Protein AF-A0A8S1EXD3-F1 (afdb_monomer)

Sequence (273 aa):
MGVVQHILTADAVFAAISGLALYLAPNFFADSLFQRQSDGVHWHLLRCVGGQIFASSLVSYSFRRSSPVAQSVCHFIRIIPSVLLLVLIYQCQSMTPDLIPIVVQRSLKSLMFATIIVHIGLLSASGFPTGARLNTENRFGNFLYQIDALASICIGAAWLTFPKWLLHRQVLVDLDESHEMLGRVMGANFIASYIVSTHALYWDSQDDRYIAVDGRVLCCLAILGAQLWSQTYEHWSGNHWIGISLFSTWTIISLIYRFYLTVTRGTPKSKRN

Solvent-accessible surface area (backbone atoms only — not comparable to full-atom values): 13655 Å² total; per-residue (Å²): 120,66,68,65,28,52,51,36,43,52,50,16,52,54,35,31,54,52,9,48,45,28,44,76,44,21,58,65,53,40,44,70,49,31,75,49,86,65,50,62,64,52,29,30,41,33,15,32,39,9,20,44,39,27,21,50,14,54,34,29,44,64,30,41,79,50,55,67,47,59,35,39,45,51,32,45,52,47,36,49,26,30,55,49,49,45,53,51,52,52,48,37,52,72,78,41,56,74,48,40,50,69,69,57,53,51,52,51,46,53,51,31,50,52,49,35,53,54,34,51,50,52,38,58,76,63,66,66,44,70,53,94,51,76,62,74,88,49,60,68,62,48,50,52,28,48,53,50,21,51,52,26,37,53,53,8,48,46,23,49,74,39,29,62,67,71,45,52,72,20,44,68,60,89,85,52,70,68,53,35,51,44,31,24,53,38,8,33,48,29,40,22,54,18,53,50,36,60,44,45,42,30,50,88,51,63,69,63,43,49,42,51,44,53,26,49,35,46,24,29,49,35,33,38,51,27,50,61,55,39,70,79,40,92,42,53,37,85,54,37,55,59,60,45,50,53,37,48,50,53,30,50,52,37,49,53,49,52,48,52,52,58,60,62,69,71,57,75,82,71,82,81,126

Structure (mmCIF, N/CA/C/O backbone):
data_AF-A0A8S1EXD3-F1
#
_entry.id   AF-A0A8S1EXD3-F1
#
loop_
_atom_site.group_PDB
_atom_site.id
_atom_site.type_symbol
_atom_site.label_atom_id
_atom_site.label_alt_id
_atom_site.label_comp_id
_atom_site.label_asym_id
_atom_site.label_entity_id
_atom_site.label_seq_id
_atom_site.pdbx_PDB_ins_code
_atom_site.Cartn_x
_atom_site.Cartn_y
_atom_site.Cartn_z
_atom_site.occupancy
_atom_site.B_iso_or_equiv
_atom_site.auth_seq_id
_atom_site.auth_comp_id
_atom_site.auth_asym_id
_atom_site.auth_atom_id
_atom_site.pdbx_PDB_model_num
ATOM 1 N N . MET A 1 1 ? -24.453 12.433 8.283 1.00 55.31 1 MET A N 1
ATOM 2 C CA . MET A 1 1 ? -23.856 11.074 8.240 1.00 55.31 1 MET A CA 1
ATOM 3 C C . MET A 1 1 ? -23.804 10.460 6.836 1.00 55.31 1 MET A C 1
ATOM 5 O O . MET A 1 1 ? -22.818 9.798 6.554 1.00 55.31 1 MET A O 1
ATOM 9 N N . GLY A 1 2 ? -24.771 10.694 5.932 1.00 80.38 2 GLY A N 1
ATOM 10 C CA . GLY A 1 2 ? -24.785 10.037 4.608 1.00 80.38 2 GLY A CA 1
ATOM 11 C C . GLY A 1 2 ? -23.616 10.374 3.664 1.00 80.38 2 GLY A C 1
ATOM 12 O O . GLY A 1 2 ? -23.035 9.470 3.076 1.00 80.38 2 GLY A O 1
ATOM 13 N N . VAL A 1 3 ? -23.225 11.648 3.534 1.00 87.50 3 VAL A N 1
ATOM 14 C CA . VAL A 1 3 ? -22.238 12.079 2.514 1.00 87.50 3 VAL A CA 1
ATOM 15 C C . VAL A 1 3 ? -20.855 11.447 2.714 1.00 87.50 3 VAL A C 1
ATOM 17 O O . VAL A 1 3 ? -20.305 10.886 1.771 1.00 87.50 3 VAL A O 1
ATOM 20 N N . VAL A 1 4 ? -20.321 11.466 3.942 1.00 88.88 4 VAL A N 1
ATOM 21 C CA . VAL A 1 4 ? -19.020 10.845 4.270 1.00 88.88 4 VAL A CA 1
ATOM 22 C C . VAL A 1 4 ? -19.042 9.352 3.943 1.00 88.88 4 VAL A C 1
ATOM 24 O O . VAL A 1 4 ? -18.134 8.848 3.289 1.00 88.88 4 VAL A O 1
ATOM 27 N N . GLN A 1 5 ? -20.113 8.655 4.329 1.00 91.50 5 GLN A N 1
ATOM 28 C CA . GLN A 1 5 ? -20.277 7.234 4.044 1.00 91.50 5 GLN A CA 1
ATOM 29 C C . GLN A 1 5 ? -20.305 6.954 2.534 1.00 91.50 5 GLN A C 1
ATOM 31 O O . GLN A 1 5 ? -19.674 5.998 2.085 1.00 91.50 5 GLN A O 1
ATOM 36 N N . HIS A 1 6 ? -21.021 7.760 1.745 1.00 93.56 6 HIS A N 1
ATOM 37 C CA . HIS A 1 6 ? -21.068 7.598 0.290 1.00 93.56 6 HIS A CA 1
ATOM 38 C C . HIS A 1 6 ? -19.700 7.828 -0.353 1.00 93.56 6 HIS A C 1
ATOM 40 O O . HIS A 1 6 ? -19.292 7.020 -1.185 1.00 93.56 6 HIS A O 1
ATOM 46 N N . ILE A 1 7 ? -18.963 8.857 0.074 1.00 94.69 7 ILE A N 1
ATOM 47 C CA . ILE A 1 7 ? -17.619 9.132 -0.449 1.00 94.69 7 ILE A CA 1
ATOM 48 C C . ILE A 1 7 ? -16.651 8.007 -0.075 1.00 94.69 7 ILE A C 1
ATOM 50 O O . ILE A 1 7 ? -15.967 7.491 -0.951 1.00 94.69 7 ILE A O 1
ATOM 54 N N . LEU A 1 8 ? -16.644 7.557 1.185 1.00 94.62 8 LEU A N 1
ATOM 55 C CA . LEU A 1 8 ? -15.827 6.416 1.616 1.00 94.62 8 LEU A CA 1
ATOM 56 C C . LEU A 1 8 ? -16.191 5.126 0.871 1.00 94.62 8 LEU A C 1
ATOM 58 O O . LEU A 1 8 ? -15.319 4.312 0.590 1.00 94.62 8 LEU A O 1
ATOM 62 N N . THR A 1 9 ? -17.468 4.937 0.526 1.00 96.56 9 THR A N 1
ATOM 63 C CA . THR A 1 9 ? -17.905 3.794 -0.288 1.00 96.56 9 THR A CA 1
ATOM 64 C C . THR A 1 9 ? -17.349 3.886 -1.705 1.00 96.56 9 THR A C 1
ATOM 66 O O . THR A 1 9 ? -16.804 2.905 -2.202 1.00 96.56 9 THR A O 1
ATOM 69 N N . ALA A 1 10 ? -17.474 5.047 -2.349 1.00 96.75 10 ALA A N 1
ATOM 70 C CA . ALA A 1 10 ? -16.978 5.262 -3.704 1.00 96.75 10 ALA A CA 1
ATOM 71 C C . ALA A 1 10 ? -15.449 5.124 -3.777 1.00 96.75 10 ALA A C 1
ATOM 73 O O . ALA A 1 10 ? -14.952 4.416 -4.651 1.00 96.75 10 ALA A O 1
ATOM 74 N N . ASP A 1 11 ? -14.720 5.719 -2.826 1.00 96.69 11 ASP A N 1
ATOM 75 C CA . ASP A 1 11 ? -13.267 5.556 -2.692 1.00 96.69 11 ASP A CA 1
ATOM 76 C C . ASP A 1 11 ? -12.885 4.084 -2.510 1.00 96.69 11 ASP A C 1
ATOM 78 O O . ASP A 1 11 ? -12.029 3.574 -3.229 1.00 96.69 11 ASP A O 1
ATOM 82 N N . ALA A 1 12 ? -13.553 3.371 -1.599 1.00 97.44 12 ALA A N 1
ATOM 83 C CA . ALA A 1 12 ? -13.270 1.962 -1.369 1.00 97.44 12 ALA A CA 1
ATOM 84 C C . ALA A 1 12 ? -13.514 1.113 -2.624 1.00 97.44 12 ALA A C 1
ATOM 86 O O . ALA A 1 12 ? -12.697 0.257 -2.943 1.00 97.44 12 ALA A O 1
ATOM 87 N N . VAL A 1 13 ? -14.591 1.359 -3.375 1.00 98.12 13 VAL A N 1
ATOM 88 C CA . VAL A 1 13 ? -14.855 0.644 -4.636 1.00 98.12 13 VAL A CA 1
ATOM 89 C C . VAL A 1 13 ? -13.786 0.961 -5.682 1.00 98.12 13 VAL A C 1
ATOM 91 O O . VAL A 1 13 ? -13.239 0.043 -6.291 1.00 98.12 13 VAL A O 1
ATOM 94 N N . PHE A 1 14 ? -13.442 2.238 -5.864 1.00 97.94 14 PHE A N 1
ATOM 95 C CA . PHE A 1 14 ? -12.399 2.657 -6.802 1.00 97.94 14 PHE A CA 1
ATOM 96 C C . PHE A 1 14 ? -11.039 2.032 -6.462 1.00 97.94 14 PHE A C 1
ATOM 98 O O . PHE A 1 14 ? -10.368 1.475 -7.335 1.00 97.94 14 PHE A O 1
ATOM 105 N N . ALA A 1 15 ? -10.653 2.065 -5.187 1.00 98.0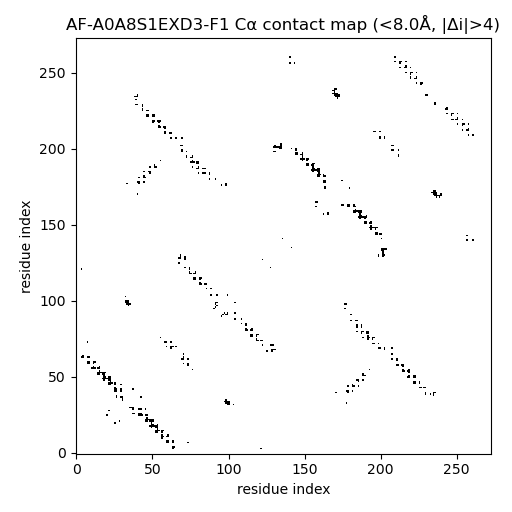6 15 ALA A N 1
ATOM 106 C CA . ALA A 1 15 ? -9.419 1.463 -4.704 1.00 98.06 15 ALA A CA 1
ATOM 107 C C . ALA A 1 15 ? -9.443 -0.066 -4.819 1.00 98.06 15 ALA A C 1
ATOM 109 O O . ALA A 1 15 ? -8.437 -0.649 -5.208 1.00 98.06 15 ALA A O 1
ATOM 110 N N . ALA A 1 16 ? -10.573 -0.722 -4.546 1.00 98.50 16 ALA A N 1
ATOM 111 C CA . ALA A 1 16 ? -10.701 -2.169 -4.698 1.00 98.50 16 ALA A CA 1
ATOM 112 C C . ALA A 1 16 ? -10.477 -2.599 -6.152 1.00 98.50 16 ALA A C 1
ATOM 114 O O . ALA A 1 16 ? -9.679 -3.498 -6.411 1.00 98.50 16 ALA A O 1
ATOM 115 N N . ILE A 1 17 ? -11.134 -1.920 -7.099 1.00 98.56 17 ILE A N 1
ATOM 116 C CA . ILE A 1 17 ? -10.982 -2.184 -8.536 1.00 98.56 17 ILE A CA 1
ATOM 117 C C . ILE A 1 17 ? -9.536 -1.934 -8.967 1.00 98.56 17 ILE A C 1
ATOM 119 O O . ILE A 1 17 ? -8.932 -2.794 -9.603 1.00 98.56 17 ILE A O 1
ATOM 123 N N . SER A 1 18 ? -8.959 -0.796 -8.576 1.00 97.94 18 SER A N 1
ATOM 124 C CA . SER A 1 18 ? -7.578 -0.442 -8.923 1.00 97.94 18 SER A CA 1
ATOM 125 C C . SER A 1 18 ? -6.572 -1.443 -8.346 1.00 97.94 18 SER A C 1
ATOM 127 O O . SER A 1 18 ? -5.684 -1.911 -9.052 1.00 97.94 18 SER A O 1
ATOM 129 N N . GLY A 1 19 ? -6.734 -1.823 -7.076 1.00 98.44 19 GLY A N 1
ATOM 130 C CA . GLY A 1 19 ? -5.877 -2.794 -6.399 1.00 98.44 19 GLY A CA 1
ATOM 131 C C . GLY A 1 19 ? -5.942 -4.178 -7.042 1.00 98.44 19 GLY A C 1
ATOM 132 O O . GLY A 1 19 ? -4.901 -4.774 -7.310 1.00 98.44 19 GLY A O 1
ATOM 133 N N . LEU A 1 20 ? -7.146 -4.662 -7.368 1.00 98.56 20 LEU A N 1
ATOM 134 C CA . LEU A 1 20 ? -7.324 -5.924 -8.093 1.00 98.56 20 LEU A CA 1
ATOM 135 C C . LEU A 1 20 ? -6.732 -5.869 -9.500 1.00 98.56 20 LEU A C 1
ATOM 137 O O . LEU A 1 20 ? -6.112 -6.839 -9.924 1.00 98.56 20 LEU A O 1
ATOM 141 N N . ALA A 1 21 ? -6.881 -4.753 -10.212 1.00 98.31 21 ALA A N 1
ATOM 142 C CA . ALA A 1 21 ? -6.327 -4.596 -11.551 1.00 98.31 21 ALA A CA 1
ATOM 143 C C . ALA A 1 21 ? -4.788 -4.671 -11.532 1.00 98.31 21 ALA A C 1
ATOM 145 O O . ALA A 1 21 ? -4.206 -5.433 -12.304 1.00 98.31 21 ALA A O 1
ATOM 146 N N . LEU A 1 22 ? -4.139 -3.977 -10.589 1.00 98.31 22 LEU A N 1
ATOM 147 C CA . LEU A 1 22 ? -2.688 -4.068 -10.376 1.00 98.31 22 LEU A CA 1
ATOM 148 C C . LEU A 1 22 ? -2.251 -5.471 -9.936 1.00 98.31 22 LEU A C 1
ATOM 150 O O . LEU A 1 22 ? -1.189 -5.936 -10.337 1.00 98.31 22 LEU A O 1
ATOM 154 N N . TYR A 1 23 ? -3.065 -6.160 -9.131 1.00 98.50 23 TYR A N 1
ATOM 155 C CA . TYR A 1 23 ? -2.757 -7.512 -8.667 1.00 98.50 23 TYR A CA 1
ATOM 156 C C . TYR A 1 23 ? -2.895 -8.565 -9.769 1.00 98.50 23 TYR A C 1
ATOM 158 O O . TYR A 1 23 ? -2.091 -9.487 -9.852 1.00 98.50 23 TYR A O 1
ATOM 166 N N . LEU A 1 24 ? -3.924 -8.482 -10.606 1.00 98.19 24 LEU A N 1
ATOM 167 C CA . LEU A 1 24 ? -4.249 -9.537 -11.568 1.00 98.19 24 LEU A CA 1
ATOM 168 C C . LEU A 1 24 ? -3.596 -9.320 -12.935 1.00 98.19 24 LEU A C 1
ATOM 170 O O . LEU A 1 24 ? -3.244 -10.304 -13.582 1.00 98.19 24 LEU A O 1
ATOM 174 N N . ALA A 1 25 ? -3.391 -8.067 -13.346 1.00 97.50 25 ALA A N 1
ATOM 175 C CA . ALA A 1 25 ? -2.819 -7.705 -14.644 1.00 97.50 25 ALA A CA 1
ATOM 176 C C . ALA A 1 25 ? -1.598 -6.769 -14.512 1.00 97.50 25 ALA A C 1
ATOM 178 O O . ALA A 1 25 ? -1.549 -5.724 -15.165 1.00 97.50 25 ALA A O 1
ATOM 179 N N . PRO A 1 26 ? -0.598 -7.098 -13.672 1.00 97.31 26 PRO A N 1
ATOM 180 C CA . PRO A 1 26 ? 0.487 -6.173 -13.353 1.00 97.31 26 PRO A CA 1
ATOM 181 C C . PRO A 1 26 ? 1.340 -5.786 -14.571 1.00 97.31 26 PRO A C 1
ATOM 183 O O . PRO A 1 26 ? 1.818 -4.659 -14.640 1.00 97.31 26 PRO A O 1
ATOM 186 N N . ASN A 1 27 ? 1.507 -6.682 -15.546 1.00 95.38 27 ASN A N 1
ATOM 187 C CA . ASN A 1 27 ? 2.267 -6.429 -16.770 1.00 95.38 27 ASN A CA 1
ATOM 188 C C . ASN A 1 27 ? 1.659 -5.293 -17.600 1.00 95.38 27 ASN A C 1
ATOM 190 O O . ASN A 1 27 ? 2.364 -4.356 -17.957 1.00 95.38 27 ASN A O 1
ATOM 194 N N . PHE A 1 28 ? 0.337 -5.309 -17.800 1.00 95.81 28 PHE A N 1
ATOM 195 C CA . PHE A 1 28 ? -0.362 -4.260 -18.544 1.00 95.81 28 PHE A CA 1
ATOM 196 C C . PHE A 1 28 ? -0.130 -2.876 -17.925 1.00 95.81 28 PHE A C 1
ATOM 198 O O . PHE A 1 28 ? 0.127 -1.901 -18.633 1.00 95.81 28 PHE A O 1
ATOM 205 N N . PHE A 1 29 ? -0.188 -2.790 -16.594 1.00 96.31 29 PHE A N 1
ATOM 206 C CA . PHE A 1 29 ? 0.044 -1.534 -15.889 1.00 96.31 29 PHE A CA 1
ATOM 207 C C . PHE A 1 29 ? 1.514 -1.126 -15.876 1.00 96.31 29 PHE A C 1
ATOM 209 O O . PHE A 1 29 ? 1.785 0.060 -16.029 1.00 96.31 29 PHE A O 1
ATOM 216 N N . ALA A 1 30 ? 2.452 -2.063 -15.726 1.00 96.31 30 ALA A N 1
ATOM 217 C CA . ALA A 1 30 ? 3.879 -1.755 -15.771 1.00 96.31 30 ALA A CA 1
ATOM 218 C C . ALA A 1 30 ? 4.294 -1.210 -17.146 1.00 96.31 30 ALA A C 1
ATOM 220 O O . ALA A 1 30 ? 4.908 -0.146 -17.206 1.00 96.31 30 ALA A O 1
ATOM 221 N N . ASP A 1 31 ? 3.883 -1.878 -18.227 1.00 94.94 31 ASP A N 1
ATOM 222 C CA . ASP A 1 31 ? 4.188 -1.472 -19.607 1.00 94.94 31 ASP A CA 1
ATOM 223 C C . ASP A 1 31 ? 3.495 -0.153 -19.992 1.00 94.94 31 ASP A C 1
ATOM 225 O O . ASP A 1 31 ? 4.001 0.610 -20.809 1.00 94.94 31 ASP A O 1
ATOM 229 N N . SER A 1 32 ? 2.339 0.150 -19.390 1.00 93.44 32 SER A N 1
ATOM 230 C CA . SER A 1 32 ? 1.655 1.438 -19.584 1.00 93.44 32 SER A CA 1
ATOM 231 C C . SER A 1 32 ? 2.258 2.570 -18.744 1.00 93.44 32 SER A C 1
ATOM 233 O O . SER A 1 32 ? 2.144 3.745 -19.102 1.00 93.44 32 SER A O 1
ATOM 235 N N . LEU A 1 33 ? 2.842 2.240 -17.588 1.00 95.56 33 LEU A N 1
ATOM 236 C CA . LEU A 1 33 ? 3.395 3.207 -16.641 1.00 95.56 33 LEU A CA 1
ATOM 237 C C . LEU A 1 33 ? 4.796 3.660 -17.051 1.00 95.56 33 LEU A C 1
ATOM 239 O O . LEU A 1 33 ? 5.105 4.845 -16.923 1.00 95.56 33 LEU A O 1
ATOM 243 N N . PHE A 1 34 ? 5.634 2.739 -17.521 1.00 96.25 34 PHE A N 1
ATOM 244 C CA . PHE A 1 34 ? 7.037 3.009 -17.812 1.00 96.25 34 PHE A CA 1
ATOM 245 C C . PHE A 1 34 ? 7.325 3.009 -19.311 1.00 96.25 34 PHE A C 1
ATOM 247 O O . PHE A 1 34 ? 6.769 2.220 -20.065 1.00 96.25 34 PHE A O 1
ATOM 254 N N . GLN A 1 35 ? 8.252 3.861 -19.755 1.00 91.12 35 GLN A N 1
ATOM 255 C CA . GLN A 1 35 ? 8.740 3.865 -21.145 1.00 91.12 35 GLN A CA 1
ATOM 256 C C . GLN A 1 35 ? 9.778 2.757 -21.393 1.00 91.12 35 GLN A C 1
ATOM 258 O O . GLN A 1 35 ? 10.856 3.001 -21.935 1.00 91.12 35 GLN A O 1
ATOM 263 N N . ARG A 1 36 ? 9.498 1.539 -20.928 1.00 88.94 36 ARG A N 1
ATOM 264 C CA . ARG A 1 36 ? 10.355 0.360 -21.098 1.00 88.94 36 ARG A CA 1
ATOM 265 C C . ARG A 1 36 ? 9.547 -0.915 -20.930 1.00 88.94 36 ARG A C 1
ATOM 267 O O . ARG A 1 36 ? 8.460 -0.896 -20.361 1.00 88.94 36 ARG A O 1
ATOM 274 N N . GLN A 1 37 ? 10.116 -2.015 -21.404 1.00 90.81 37 GLN A N 1
ATOM 275 C CA . GLN A 1 37 ? 9.548 -3.337 -21.198 1.00 90.81 37 GLN A CA 1
ATOM 276 C C . GLN A 1 37 ? 9.630 -3.715 -19.718 1.00 90.81 37 GLN A C 1
ATOM 278 O O . GLN A 1 37 ? 10.698 -3.625 -19.111 1.00 90.81 37 GLN A O 1
ATOM 283 N N . SER A 1 38 ? 8.504 -4.127 -19.144 1.00 96.06 38 SER A N 1
ATOM 284 C CA . SER A 1 38 ? 8.461 -4.622 -17.774 1.00 96.06 38 SER A CA 1
ATOM 285 C C . SER A 1 38 ? 8.891 -6.085 -17.665 1.00 96.06 38 SER A C 1
ATOM 287 O O . SER A 1 38 ? 8.851 -6.854 -18.627 1.00 96.06 38 SER A O 1
ATOM 289 N N . ASP A 1 39 ? 9.279 -6.481 -16.458 1.00 96.38 39 ASP A N 1
ATOM 290 C CA . ASP A 1 39 ? 9.739 -7.829 -16.140 1.00 96.38 39 ASP A CA 1
ATOM 291 C C . ASP A 1 39 ? 9.030 -8.402 -14.897 1.00 96.38 39 ASP A C 1
ATOM 293 O O . ASP A 1 39 ? 8.243 -7.739 -14.215 1.00 96.38 39 ASP A O 1
ATOM 297 N N . GLY A 1 40 ? 9.335 -9.659 -14.570 1.00 96.50 40 GLY A N 1
ATOM 298 C CA . GLY A 1 40 ? 8.802 -10.347 -13.392 1.00 96.50 40 GLY A CA 1
ATOM 299 C C . GLY A 1 40 ? 9.006 -9.633 -12.047 1.00 96.50 40 GLY A C 1
ATOM 300 O O . GLY A 1 40 ? 8.201 -9.847 -11.136 1.00 96.50 40 GLY A O 1
ATOM 301 N N . VAL A 1 41 ? 10.017 -8.769 -11.898 1.00 97.31 41 VAL A N 1
ATOM 302 C CA . VAL A 1 41 ? 10.222 -7.994 -10.664 1.00 97.31 41 VAL A CA 1
ATOM 303 C C . VAL A 1 41 ? 9.240 -6.829 -10.612 1.00 97.31 41 VAL A C 1
ATOM 305 O O . VAL A 1 41 ? 8.582 -6.639 -9.585 1.00 97.31 41 VAL A O 1
ATOM 308 N N . HIS A 1 42 ? 9.042 -6.115 -11.725 1.00 98.06 42 HIS A N 1
ATOM 309 C CA . HIS A 1 42 ? 7.979 -5.110 -11.838 1.00 98.06 42 HIS A CA 1
ATOM 310 C C . HIS A 1 42 ? 6.613 -5.714 -11.514 1.00 98.06 42 HIS A C 1
ATOM 312 O O . HIS A 1 42 ? 5.833 -5.140 -10.748 1.00 98.06 42 HIS A O 1
ATOM 318 N N . TRP A 1 43 ? 6.331 -6.896 -12.066 1.00 98.00 43 TRP A N 1
ATOM 319 C CA . TRP A 1 43 ? 5.029 -7.529 -11.901 1.00 98.00 43 TRP A CA 1
ATOM 320 C C . TRP A 1 43 ? 4.768 -7.943 -10.460 1.00 98.00 43 TRP A C 1
ATOM 322 O O . TRP A 1 43 ? 3.679 -7.721 -9.932 1.00 98.00 43 TRP A O 1
ATOM 332 N N . HIS A 1 44 ? 5.782 -8.501 -9.805 1.00 97.81 44 HIS A N 1
ATOM 333 C CA . HIS A 1 44 ? 5.732 -8.826 -8.388 1.00 97.81 44 HIS A CA 1
ATOM 334 C C . HIS A 1 44 ? 5.493 -7.581 -7.518 1.00 97.81 44 HIS A C 1
ATOM 336 O O . HIS A 1 44 ? 4.592 -7.588 -6.678 1.00 97.81 44 HIS A O 1
ATOM 342 N N . LEU A 1 45 ? 6.251 -6.498 -7.729 1.00 98.19 45 LEU A N 1
ATOM 343 C CA . LEU A 1 45 ? 6.101 -5.270 -6.940 1.00 98.19 45 LEU A CA 1
ATOM 344 C C . LEU A 1 45 ? 4.710 -4.650 -7.122 1.00 98.19 45 LEU A C 1
ATOM 346 O O . LEU A 1 45 ? 4.084 -4.250 -6.139 1.00 98.19 45 LEU A O 1
ATOM 350 N N . LEU A 1 46 ? 4.180 -4.632 -8.349 1.00 98.44 46 LEU A N 1
ATOM 351 C CA . LEU A 1 46 ? 2.816 -4.165 -8.612 1.00 98.44 46 LEU A CA 1
ATOM 352 C C . LEU A 1 46 ? 1.749 -5.052 -7.979 1.00 98.44 46 LEU A C 1
ATOM 354 O O . LEU A 1 46 ? 0.764 -4.521 -7.470 1.00 98.44 46 LEU A O 1
ATOM 358 N N . ARG A 1 47 ? 1.949 -6.374 -7.932 1.00 98.56 47 ARG A N 1
ATOM 359 C CA . ARG A 1 47 ? 1.069 -7.264 -7.165 1.00 98.56 47 ARG A CA 1
ATOM 360 C C . ARG A 1 47 ? 1.083 -6.911 -5.686 1.00 98.56 47 ARG A C 1
ATOM 362 O O . ARG A 1 47 ? 0.021 -6.781 -5.086 1.00 98.56 47 ARG A O 1
ATOM 369 N N . CYS A 1 48 ? 2.252 -6.688 -5.096 1.00 98.38 48 CYS A N 1
ATOM 370 C CA . CYS A 1 48 ? 2.340 -6.275 -3.697 1.00 98.38 48 CYS A CA 1
ATOM 371 C C . CYS A 1 48 ? 1.604 -4.946 -3.449 1.00 98.38 48 CYS A C 1
ATOM 373 O O . CYS A 1 48 ? 0.770 -4.874 -2.546 1.00 98.38 48 CYS A O 1
ATOM 375 N N . VAL A 1 49 ? 1.825 -3.932 -4.294 1.00 98.62 49 VAL A N 1
ATOM 376 C CA . VAL A 1 49 ? 1.118 -2.638 -4.228 1.00 98.62 49 VAL A CA 1
ATOM 377 C C . VAL A 1 49 ? -0.394 -2.812 -4.396 1.00 98.62 49 VAL A C 1
ATOM 379 O O . VAL A 1 49 ? -1.173 -2.291 -3.598 1.00 98.62 49 VAL A O 1
ATOM 382 N N . GLY A 1 50 ? -0.829 -3.578 -5.397 1.00 98.56 50 GLY A N 1
ATOM 383 C CA . GLY A 1 50 ? -2.240 -3.856 -5.656 1.00 98.56 50 GLY A CA 1
ATOM 384 C C . GLY A 1 50 ? -2.921 -4.564 -4.487 1.00 98.56 50 GLY A C 1
ATOM 385 O O . GLY A 1 50 ? -4.015 -4.177 -4.079 1.00 98.56 50 GLY A O 1
ATOM 386 N N . GLY A 1 51 ? -2.235 -5.534 -3.879 1.00 98.44 51 GLY A N 1
ATOM 387 C CA . GLY A 1 51 ? -2.694 -6.248 -2.689 1.00 98.44 51 GLY A CA 1
ATOM 388 C C . GLY A 1 51 ? -2.856 -5.333 -1.475 1.00 98.44 51 GLY A C 1
ATOM 389 O O . GLY A 1 51 ? -3.876 -5.400 -0.790 1.00 98.44 51 GLY A O 1
ATOM 390 N N . GLN A 1 52 ? -1.901 -4.424 -1.245 1.00 98.25 52 GLN A N 1
ATOM 391 C CA . GLN A 1 52 ? -1.990 -3.410 -0.186 1.00 98.25 52 GLN A CA 1
ATOM 392 C C . GLN A 1 52 ? -3.183 -2.470 -0.402 1.00 98.25 52 GLN A C 1
ATOM 394 O O . GLN A 1 52 ? -3.958 -2.226 0.526 1.00 98.25 52 GLN A O 1
ATOM 399 N N . ILE A 1 53 ? -3.362 -1.967 -1.628 1.00 98.31 53 ILE A N 1
ATOM 400 C CA . ILE A 1 53 ? -4.477 -1.077 -1.977 1.00 98.31 53 ILE A CA 1
ATOM 401 C C . ILE A 1 53 ? -5.810 -1.810 -1.793 1.00 98.31 53 ILE A C 1
ATOM 403 O O . ILE A 1 53 ? -6.709 -1.276 -1.137 1.00 98.31 53 ILE A O 1
ATOM 407 N N . PHE A 1 54 ? -5.927 -3.043 -2.288 1.00 98.44 54 PHE A N 1
ATOM 408 C CA . PHE A 1 54 ? -7.135 -3.851 -2.141 1.00 98.44 54 PHE A CA 1
ATOM 409 C C . PHE A 1 54 ? -7.465 -4.116 -0.667 1.00 98.44 54 PHE A C 1
ATOM 411 O O . PHE A 1 54 ? -8.577 -3.823 -0.230 1.00 98.44 54 PHE A O 1
ATOM 418 N N . ALA A 1 55 ? -6.499 -4.565 0.137 1.00 97.62 55 ALA A N 1
ATOM 419 C CA . ALA A 1 55 ? -6.708 -4.777 1.569 1.00 97.62 55 ALA A CA 1
ATOM 420 C C . ALA A 1 55 ? -7.145 -3.484 2.282 1.00 97.62 55 ALA A C 1
ATOM 422 O O . ALA A 1 55 ? -8.117 -3.490 3.039 1.00 97.62 55 ALA A O 1
ATOM 423 N N . SER A 1 56 ? -6.499 -2.350 1.976 1.00 96.69 56 SER A N 1
ATOM 424 C CA . SER A 1 56 ? -6.878 -1.041 2.529 1.00 96.69 56 SER A CA 1
ATOM 425 C C . SER A 1 56 ? -8.311 -0.644 2.161 1.00 96.69 56 SER A C 1
ATOM 427 O O . SER A 1 56 ? -9.027 -0.078 2.982 1.00 96.69 56 SER A O 1
ATOM 429 N N . SER A 1 57 ? -8.761 -0.981 0.949 1.00 97.12 57 SER A N 1
ATOM 430 C CA . SER A 1 57 ? -10.106 -0.657 0.473 1.00 97.12 57 SER A CA 1
ATOM 431 C C . SER A 1 57 ? -11.196 -1.405 1.239 1.00 97.12 57 SER A C 1
ATOM 433 O O . SER A 1 57 ? -12.237 -0.828 1.546 1.00 97.12 57 SER A O 1
ATOM 435 N N . LEU A 1 58 ? -10.940 -2.657 1.627 1.00 95.94 58 LEU A N 1
ATOM 436 C CA . LEU A 1 58 ? -11.874 -3.450 2.424 1.00 95.94 58 LEU A CA 1
ATOM 437 C C . LEU A 1 58 ? -11.973 -2.925 3.858 1.00 95.94 58 LEU A C 1
ATOM 439 O O . LEU A 1 58 ? -13.069 -2.896 4.424 1.00 95.94 58 LEU A O 1
ATOM 443 N N . VAL A 1 59 ? -10.861 -2.435 4.414 1.00 94.25 59 VAL A N 1
ATOM 444 C CA . VAL A 1 59 ? -10.853 -1.708 5.692 1.00 94.25 59 VAL A CA 1
ATOM 445 C C . VAL A 1 59 ? -11.684 -0.430 5.578 1.00 94.25 59 VAL A C 1
ATOM 447 O O . VAL A 1 59 ? -12.607 -0.237 6.368 1.00 94.25 59 VAL A O 1
ATOM 450 N N . SER A 1 60 ? -11.440 0.402 4.557 1.00 94.62 60 SER A N 1
ATOM 451 C CA . SER A 1 60 ? -12.211 1.633 4.322 1.00 94.62 60 SER A CA 1
ATOM 452 C C . SER A 1 60 ? -13.701 1.367 4.140 1.00 94.62 60 SER A C 1
ATOM 454 O O . SER A 1 60 ? -14.538 2.053 4.730 1.00 94.62 60 SER A O 1
ATOM 456 N N . TYR A 1 61 ? -14.047 0.340 3.362 1.00 96.50 61 TYR A N 1
ATOM 457 C CA . TYR A 1 61 ? -15.430 -0.068 3.181 1.00 96.50 61 TYR A CA 1
ATOM 458 C C . TYR A 1 61 ? -16.041 -0.481 4.517 1.00 96.50 61 TYR A C 1
ATOM 460 O O . TYR A 1 61 ? -17.133 -0.034 4.851 1.00 96.50 61 TYR A O 1
ATOM 468 N N . SER A 1 62 ? -15.350 -1.285 5.318 1.00 95.38 62 SER A N 1
ATOM 469 C CA . SER A 1 62 ? -15.866 -1.752 6.607 1.00 95.38 62 SER A CA 1
ATOM 470 C C . SER A 1 62 ? -16.074 -0.596 7.595 1.00 95.38 62 SER A C 1
ATOM 472 O O . SER A 1 62 ? -17.143 -0.498 8.195 1.00 95.38 62 SER A O 1
ATOM 474 N N . PHE A 1 63 ? -15.140 0.357 7.655 1.00 94.88 63 PHE A N 1
ATOM 475 C CA . PHE A 1 63 ? -15.221 1.530 8.533 1.00 94.88 63 PHE A CA 1
ATOM 476 C C . PHE A 1 63 ? -16.192 2.624 8.087 1.00 94.88 63 PHE A C 1
ATOM 478 O O . PHE A 1 63 ? -16.499 3.520 8.874 1.00 94.88 63 PHE A O 1
ATOM 485 N N . ARG A 1 64 ? -16.766 2.551 6.879 1.00 93.94 64 ARG A N 1
ATOM 486 C CA . ARG A 1 64 ? -17.716 3.563 6.368 1.00 93.94 64 ARG A CA 1
ATOM 487 C C . ARG A 1 64 ? -18.930 3.810 7.278 1.00 93.94 64 ARG A C 1
ATOM 489 O O . ARG A 1 64 ? -19.588 4.837 7.147 1.00 93.94 64 ARG A O 1
ATOM 496 N N . ARG A 1 65 ? -19.263 2.850 8.151 1.00 91.94 65 ARG A N 1
ATOM 497 C CA . ARG A 1 65 ? -20.362 2.928 9.134 1.00 91.94 65 ARG A CA 1
ATOM 498 C C . ARG A 1 65 ? -19.880 2.937 10.589 1.00 91.94 65 ARG A C 1
ATOM 500 O O . ARG A 1 65 ? -20.714 2.951 11.489 1.00 91.94 65 ARG A O 1
ATOM 507 N N . SER A 1 66 ? -18.569 2.924 10.811 1.00 93.19 66 SER A N 1
ATOM 508 C CA . SER A 1 66 ? -17.961 2.956 12.141 1.00 93.19 66 SER A CA 1
ATOM 509 C C . SER A 1 66 ? -17.940 4.371 12.720 1.00 93.19 66 SER A C 1
ATOM 511 O O . SER A 1 66 ? -18.392 5.330 12.090 1.00 93.19 66 SER A O 1
ATOM 513 N N . SER A 1 67 ? -17.416 4.504 13.939 1.00 91.94 67 SER A N 1
ATOM 514 C CA . SER A 1 67 ? -17.261 5.799 14.607 1.00 91.94 67 SER A CA 1
ATOM 515 C C . SER A 1 67 ? -16.384 6.775 13.797 1.00 91.94 67 SER A C 1
ATOM 517 O O . SER A 1 67 ? -15.501 6.332 13.057 1.00 91.94 67 SER A O 1
ATOM 519 N N . PRO A 1 68 ? -16.539 8.104 13.972 1.00 91.69 68 PRO A N 1
ATOM 520 C CA . PRO A 1 68 ? -15.653 9.087 13.340 1.00 91.69 68 PRO A CA 1
ATOM 521 C C . PRO A 1 68 ? -14.162 8.856 13.639 1.00 91.69 68 PRO A C 1
ATOM 523 O O . PRO A 1 68 ? -13.319 9.098 12.781 1.00 91.69 68 PRO A O 1
ATOM 526 N N . VAL A 1 69 ? -13.837 8.330 14.828 1.00 91.94 69 VAL A N 1
ATOM 527 C CA . VAL A 1 69 ? -12.463 7.973 15.227 1.00 91.94 69 VAL A CA 1
ATOM 528 C C . VAL A 1 69 ? -11.907 6.817 14.384 1.00 91.94 69 VAL A C 1
ATOM 530 O O . VAL A 1 69 ? -10.740 6.833 14.014 1.00 91.94 69 VAL A O 1
ATOM 533 N N . ALA A 1 70 ? -12.718 5.808 14.059 1.00 92.38 70 ALA A N 1
ATOM 534 C CA . ALA A 1 70 ? -12.295 4.734 13.157 1.00 92.38 70 ALA A CA 1
ATOM 535 C C . ALA A 1 70 ? -12.231 5.218 11.697 1.00 92.38 70 ALA A C 1
ATOM 537 O O . ALA A 1 70 ? -11.324 4.859 10.945 1.00 92.38 70 ALA A O 1
ATOM 538 N N . GLN A 1 71 ? -13.159 6.092 11.296 1.00 93.81 71 GLN A N 1
ATOM 539 C CA . GLN A 1 71 ? -13.186 6.674 9.952 1.00 93.81 71 GLN A CA 1
ATOM 540 C C . GLN A 1 71 ? -11.979 7.571 9.657 1.00 93.81 71 GLN A C 1
ATOM 542 O O . GLN A 1 71 ? -11.523 7.588 8.514 1.00 93.81 71 GLN A O 1
ATOM 547 N N . SER A 1 72 ? -11.417 8.273 10.648 1.00 93.88 72 SER A N 1
ATOM 548 C CA . SER A 1 72 ? -10.258 9.154 10.429 1.00 93.88 72 SER A CA 1
ATOM 549 C C . SER A 1 72 ? -9.050 8.404 9.861 1.00 93.88 72 SER A C 1
ATOM 551 O O . SER A 1 72 ? -8.356 8.912 8.978 1.00 93.88 72 SER A O 1
ATOM 553 N N . VAL A 1 73 ? -8.866 7.140 10.251 1.00 93.94 73 VAL A N 1
ATOM 554 C CA . VAL A 1 73 ? -7.840 6.257 9.686 1.00 93.94 73 VAL A CA 1
ATOM 555 C C . VAL A 1 73 ? -8.029 6.032 8.189 1.00 93.94 73 VAL A C 1
ATOM 557 O O . VAL A 1 73 ? -7.038 6.018 7.464 1.00 93.94 73 VAL A O 1
ATOM 560 N N . CYS A 1 74 ? -9.268 5.948 7.693 1.00 95.06 74 CYS A N 1
ATOM 561 C CA . CYS A 1 74 ? -9.541 5.827 6.256 1.00 95.06 74 CYS A CA 1
ATOM 562 C C . CYS A 1 74 ? -9.018 7.033 5.469 1.00 95.06 74 CYS A C 1
ATOM 564 O O . CYS A 1 74 ? -8.626 6.900 4.315 1.00 95.06 74 CYS A O 1
ATOM 566 N N . HIS A 1 75 ? -9.008 8.213 6.087 1.00 95.62 75 HIS A N 1
ATOM 567 C CA . HIS A 1 75 ? -8.461 9.419 5.478 1.00 95.62 75 HIS A CA 1
ATOM 568 C C . HIS A 1 75 ? -6.931 9.409 5.528 1.00 95.62 75 HIS A C 1
ATOM 570 O O . HIS A 1 75 ? -6.287 9.672 4.514 1.00 95.62 75 HIS A O 1
ATOM 576 N N . PHE A 1 76 ? -6.328 9.023 6.656 1.00 95.50 76 PHE A N 1
ATOM 577 C CA . PHE A 1 76 ? -4.869 8.949 6.772 1.00 95.50 76 PHE A CA 1
ATOM 578 C C . PHE A 1 76 ? -4.236 7.938 5.812 1.00 95.50 76 PHE A C 1
ATOM 580 O O . PHE A 1 76 ? -3.248 8.273 5.156 1.00 95.50 76 PHE A O 1
ATOM 587 N N . ILE A 1 77 ? -4.830 6.750 5.652 1.00 95.31 77 ILE A N 1
ATOM 588 C CA . ILE A 1 77 ? -4.334 5.729 4.709 1.00 95.31 77 ILE A CA 1
ATOM 589 C C . ILE A 1 77 ? -4.468 6.142 3.237 1.00 95.31 77 ILE A C 1
ATOM 591 O O . ILE A 1 77 ? -3.945 5.452 2.369 1.00 95.31 77 ILE A O 1
ATOM 595 N N . ARG A 1 78 ? -5.154 7.252 2.937 1.00 96.50 78 ARG A N 1
ATOM 596 C CA . ARG A 1 78 ? -5.218 7.856 1.598 1.00 96.50 78 ARG A CA 1
ATOM 597 C C . ARG A 1 78 ? -4.302 9.064 1.474 1.00 96.50 78 ARG A C 1
ATOM 599 O O . ARG A 1 78 ? -3.573 9.167 0.491 1.00 96.50 78 ARG A O 1
ATOM 606 N N . ILE A 1 79 ? -4.279 9.936 2.480 1.00 97.75 79 ILE A N 1
ATOM 607 C CA . ILE A 1 79 ? -3.463 11.157 2.486 1.00 97.75 79 ILE A CA 1
ATOM 608 C C . ILE A 1 79 ? -1.969 10.823 2.499 1.00 97.75 79 ILE A C 1
ATOM 610 O O . ILE A 1 79 ? -1.242 11.312 1.639 1.00 97.75 79 ILE A O 1
ATOM 614 N N . ILE A 1 80 ? -1.510 9.986 3.438 1.00 97.50 80 ILE A N 1
ATOM 615 C CA . ILE A 1 80 ? -0.081 9.674 3.609 1.00 97.50 80 ILE A CA 1
ATOM 616 C C . ILE A 1 80 ? 0.539 9.121 2.319 1.00 97.50 80 ILE A C 1
ATOM 618 O O . ILE A 1 80 ? 1.511 9.716 1.843 1.00 97.50 80 ILE A O 1
ATOM 622 N N . PRO A 1 81 ? 0.009 8.040 1.707 1.00 97.50 81 PRO A N 1
ATOM 623 C CA . PRO A 1 81 ? 0.613 7.526 0.492 1.00 97.50 81 PRO A CA 1
ATOM 624 C C . PRO A 1 81 ? 0.453 8.533 -0.645 1.00 97.50 81 PRO A C 1
ATOM 626 O O . PRO A 1 81 ? 1.411 8.728 -1.373 1.00 97.50 81 PRO A O 1
ATOM 629 N N . SER A 1 82 ? -0.663 9.264 -0.762 1.00 98.44 82 SER A N 1
ATOM 630 C CA . SER A 1 82 ? -0.814 10.269 -1.828 1.00 98.44 82 SER A CA 1
ATOM 631 C C . SER A 1 82 ? 0.247 11.371 -1.771 1.00 98.44 82 SER A C 1
ATOM 633 O O . SER A 1 82 ? 0.789 11.758 -2.806 1.00 98.44 82 SER A O 1
ATOM 635 N N . VAL A 1 83 ? 0.587 11.858 -0.572 1.00 98.56 83 VAL A N 1
ATOM 636 C CA . VAL A 1 83 ? 1.660 12.848 -0.385 1.00 98.56 83 VAL A CA 1
ATOM 637 C C . VAL A 1 83 ? 3.012 12.252 -0.772 1.00 98.56 83 VAL A C 1
ATOM 639 O O . VAL A 1 83 ? 3.760 12.871 -1.528 1.00 98.56 83 VAL A O 1
ATOM 642 N N . LEU A 1 84 ? 3.319 11.040 -0.304 1.00 98.31 84 LEU A N 1
ATOM 643 C CA . LEU A 1 84 ? 4.579 10.372 -0.633 1.00 98.31 84 LEU A CA 1
ATOM 644 C C . LEU A 1 84 ? 4.685 10.076 -2.135 1.00 98.31 84 LEU A C 1
ATOM 646 O O . LEU A 1 84 ? 5.714 10.365 -2.736 1.00 98.31 84 LEU A O 1
ATOM 650 N N . LEU A 1 85 ? 3.619 9.585 -2.769 1.00 98.06 85 LEU A N 1
ATOM 651 C CA . LEU A 1 85 ? 3.572 9.348 -4.210 1.00 98.06 85 LEU A CA 1
ATOM 652 C C . LEU A 1 85 ? 3.760 10.642 -5.007 1.00 98.06 85 LEU A C 1
ATOM 654 O O . LEU A 1 85 ? 4.469 10.613 -6.007 1.00 98.06 85 LEU A O 1
ATOM 658 N N . LEU A 1 86 ? 3.199 11.779 -4.578 1.00 98.38 86 LEU A N 1
ATOM 659 C CA . LEU A 1 86 ? 3.477 13.066 -5.226 1.00 98.38 86 LEU A CA 1
ATOM 660 C C . LEU A 1 86 ? 4.968 13.398 -5.191 1.00 98.38 86 LEU A C 1
ATOM 662 O O . LEU A 1 86 ? 5.531 13.732 -6.233 1.00 98.38 86 LEU A O 1
ATOM 666 N N . VAL A 1 87 ? 5.612 13.269 -4.027 1.00 97.94 87 VAL A N 1
ATOM 667 C CA . VAL A 1 87 ? 7.060 13.496 -3.892 1.00 97.94 87 VAL A CA 1
ATOM 668 C C . VAL A 1 87 ? 7.839 12.569 -4.826 1.00 97.94 87 VAL A C 1
ATOM 670 O O . VAL A 1 87 ? 8.722 13.037 -5.540 1.00 97.94 87 VAL A O 1
ATOM 673 N N . LEU A 1 88 ? 7.475 11.285 -4.885 1.00 97.50 88 LEU A N 1
ATOM 674 C CA . LEU A 1 88 ? 8.105 10.312 -5.780 1.00 97.50 88 LEU A CA 1
ATOM 675 C C . LEU A 1 88 ? 7.908 10.662 -7.261 1.00 97.50 88 LEU A C 1
ATOM 677 O O . LEU A 1 88 ? 8.853 10.578 -8.037 1.00 97.50 88 LEU A O 1
ATOM 681 N N . ILE A 1 89 ? 6.715 11.106 -7.668 1.00 97.38 89 ILE A N 1
ATOM 682 C CA . ILE A 1 89 ? 6.450 11.506 -9.058 1.00 97.38 89 ILE A CA 1
ATOM 683 C C . ILE A 1 89 ? 7.247 12.765 -9.420 1.00 97.38 89 ILE A C 1
ATOM 685 O O . ILE A 1 89 ? 7.803 12.831 -10.513 1.00 97.38 89 ILE A O 1
ATOM 689 N N . TYR A 1 90 ? 7.343 13.752 -8.524 1.00 97.44 90 TYR A N 1
ATOM 690 C CA . TYR A 1 90 ? 8.175 14.939 -8.756 1.00 97.44 90 TYR A CA 1
ATOM 691 C C . TYR A 1 90 ? 9.666 14.598 -8.814 1.00 97.44 90 TYR A C 1
ATOM 693 O O . TYR A 1 90 ? 10.363 15.105 -9.689 1.00 97.44 90 TYR A O 1
ATOM 701 N N . GLN A 1 91 ? 10.141 13.708 -7.940 1.00 95.62 91 GLN A N 1
ATOM 702 C CA . GLN A 1 91 ? 11.514 13.206 -7.970 1.00 95.62 91 GLN A CA 1
ATOM 703 C C . GLN A 1 91 ? 11.800 12.440 -9.267 1.00 95.62 91 GLN A C 1
ATOM 705 O O . GLN A 1 91 ? 12.849 12.636 -9.876 1.00 95.62 91 GLN A O 1
ATOM 710 N N . CYS A 1 92 ? 10.861 11.613 -9.730 1.00 94.50 92 CYS A N 1
ATOM 711 C CA . CYS A 1 92 ? 10.966 10.925 -11.011 1.00 94.50 92 CYS A CA 1
ATOM 712 C C . CYS A 1 92 ? 11.031 11.928 -12.172 1.00 94.50 92 CYS A C 1
ATOM 714 O O . CYS A 1 92 ? 11.920 11.832 -13.011 1.00 94.50 92 CYS A O 1
ATOM 716 N N . GLN A 1 93 ? 10.161 12.941 -12.176 1.00 95.00 93 GLN A N 1
ATOM 717 C CA . GLN A 1 93 ? 10.166 14.002 -13.182 1.00 95.00 93 GLN A CA 1
ATOM 718 C C . GLN A 1 93 ? 11.493 14.780 -13.221 1.00 95.00 93 GLN A C 1
ATOM 720 O O . GLN A 1 93 ? 11.912 15.193 -14.299 1.00 95.00 93 GLN A O 1
ATOM 725 N N . SER A 1 94 ? 12.142 15.006 -12.073 1.00 96.44 94 SER A N 1
ATOM 726 C CA . SER A 1 94 ? 13.390 15.775 -12.007 1.00 96.44 94 SER A CA 1
ATOM 727 C C . SER A 1 94 ? 14.639 14.943 -12.294 1.00 96.44 94 SER A C 1
ATOM 729 O O . SER A 1 94 ? 15.556 15.438 -12.938 1.00 96.44 94 SER A O 1
ATOM 731 N N . MET A 1 95 ? 14.699 13.705 -11.798 1.00 96.62 95 MET A N 1
ATOM 732 C CA . MET A 1 95 ? 15.905 12.865 -11.859 1.00 96.62 95 MET A CA 1
ATOM 733 C C . MET A 1 95 ? 15.906 11.907 -13.051 1.00 96.62 95 MET A C 1
ATOM 735 O O . MET A 1 95 ? 16.963 11.481 -13.501 1.00 96.62 95 MET A O 1
ATOM 739 N N . THR A 1 96 ? 14.721 11.540 -13.534 1.00 94.75 96 THR A N 1
ATOM 740 C CA . THR A 1 96 ? 14.493 10.483 -14.531 1.00 94.75 96 THR A CA 1
ATOM 741 C C . THR A 1 96 ? 13.320 10.866 -15.448 1.00 94.75 96 THR A C 1
ATOM 743 O O . THR A 1 96 ? 12.299 10.173 -15.467 1.00 94.75 96 THR A O 1
ATOM 746 N N . PRO A 1 97 ? 13.406 12.002 -16.162 1.00 92.62 97 PRO A N 1
ATOM 747 C CA . PRO A 1 97 ? 12.265 12.607 -16.858 1.00 92.62 97 PRO A CA 1
ATOM 748 C C . PRO A 1 97 ? 11.604 11.680 -17.888 1.00 92.62 97 PRO A C 1
ATOM 750 O O . PRO A 1 97 ? 10.390 11.760 -18.083 1.00 92.62 97 PRO A O 1
ATOM 753 N N . ASP A 1 98 ? 12.379 10.767 -18.475 1.00 94.19 98 ASP A N 1
ATOM 754 C CA . ASP A 1 98 ? 11.927 9.836 -19.513 1.00 94.19 98 ASP A CA 1
ATOM 755 C C . ASP A 1 98 ? 11.391 8.504 -18.956 1.00 94.19 98 ASP A C 1
ATOM 757 O O . ASP A 1 98 ? 10.931 7.654 -19.711 1.00 94.19 98 ASP A O 1
ATOM 761 N N . LEU A 1 99 ? 11.406 8.299 -17.631 1.00 95.62 99 LEU A N 1
ATOM 762 C CA . LEU A 1 99 ? 10.978 7.032 -17.025 1.00 95.62 99 LEU A CA 1
ATOM 763 C C . LEU A 1 99 ? 9.471 6.784 -17.181 1.00 95.62 99 LEU A C 1
ATOM 765 O O . LEU A 1 99 ? 9.057 5.668 -17.486 1.00 95.62 99 LEU A O 1
ATOM 769 N N . ILE A 1 100 ? 8.655 7.822 -16.970 1.00 96.69 100 ILE A N 1
ATOM 770 C CA . ILE A 1 100 ? 7.185 7.763 -17.014 1.00 96.69 100 ILE A CA 1
ATOM 771 C C . ILE A 1 100 ? 6.684 8.773 -18.054 1.00 96.69 100 ILE A C 1
ATOM 773 O O . ILE A 1 100 ? 7.092 9.934 -18.000 1.00 96.69 100 ILE A O 1
ATOM 777 N N . PRO A 1 101 ? 5.758 8.419 -18.964 1.00 95.88 101 PRO A N 1
ATOM 778 C CA . PRO A 1 101 ? 5.173 9.376 -19.902 1.00 95.88 101 PRO A CA 1
ATOM 779 C C . PRO A 1 101 ? 4.550 10.589 -19.199 1.00 95.88 101 PRO A C 1
ATOM 781 O O . PRO A 1 101 ? 3.803 10.451 -18.229 1.00 95.88 101 PRO A O 1
ATOM 784 N N . ILE A 1 102 ? 4.782 11.797 -19.724 1.00 94.75 102 ILE A N 1
ATOM 785 C CA . ILE A 1 102 ? 4.305 13.049 -19.106 1.00 94.75 102 ILE A CA 1
ATOM 786 C C . ILE A 1 102 ? 2.785 13.074 -18.876 1.00 94.75 102 ILE A C 1
ATOM 788 O O . ILE A 1 102 ? 2.313 13.623 -17.879 1.00 94.75 102 ILE A O 1
ATOM 792 N N . VAL A 1 103 ? 2.009 12.454 -19.770 1.00 95.81 103 VAL A N 1
ATOM 793 C CA . VAL A 1 103 ? 0.545 12.340 -19.652 1.00 95.81 103 VAL A CA 1
ATOM 794 C C . VAL A 1 103 ? 0.162 11.477 -18.448 1.00 95.81 103 VAL A C 1
ATOM 796 O O . VAL A 1 103 ? -0.715 11.857 -17.668 1.00 95.81 103 VAL A O 1
ATOM 799 N N . VAL A 1 104 ? 0.867 10.361 -18.247 1.00 95.94 104 VAL A N 1
ATOM 800 C CA . VAL A 1 104 ? 0.679 9.472 -17.094 1.00 95.94 104 VAL A CA 1
ATOM 801 C C . VAL A 1 104 ? 1.090 10.192 -15.810 1.00 95.94 104 VAL A C 1
ATOM 803 O O . VAL A 1 104 ? 0.306 10.235 -14.863 1.00 95.94 104 VAL A O 1
ATOM 806 N N . GLN A 1 105 ? 2.243 10.872 -15.793 1.00 95.31 105 GLN A N 1
ATOM 807 C CA . GLN A 1 105 ? 2.683 11.659 -14.631 1.00 95.31 105 GLN A CA 1
ATOM 808 C C . GLN A 1 105 ? 1.661 12.731 -14.227 1.00 95.31 105 GLN A C 1
ATOM 810 O O . GLN A 1 105 ? 1.384 12.913 -13.042 1.00 95.31 105 GLN A O 1
ATOM 815 N N . ARG A 1 106 ? 1.105 13.471 -15.197 1.00 96.88 106 ARG A N 1
ATOM 816 C CA . ARG A 1 106 ? 0.066 14.485 -14.945 1.00 96.88 106 ARG A CA 1
ATOM 817 C C . ARG A 1 106 ? -1.189 13.851 -14.357 1.00 96.88 106 ARG A C 1
ATOM 819 O O . ARG A 1 106 ? -1.680 14.341 -13.347 1.00 96.88 106 ARG A O 1
ATOM 826 N N . SER A 1 107 ? -1.643 12.743 -14.936 1.00 97.06 107 SER A N 1
ATOM 827 C CA . SER A 1 107 ? -2.831 12.019 -14.471 1.00 97.06 107 SER A CA 1
ATOM 828 C C . SER A 1 107 ? -2.664 11.517 -13.035 1.00 97.06 107 SER A C 1
ATOM 830 O O . SER A 1 107 ? -3.537 11.744 -12.198 1.00 97.06 107 SER A O 1
ATOM 832 N N . LEU A 1 108 ? -1.511 10.919 -12.714 1.00 96.81 108 LEU A N 1
ATOM 833 C CA . LEU A 1 108 ? -1.194 10.468 -11.358 1.00 96.81 108 LEU A CA 1
ATOM 834 C C . LEU A 1 108 ? -1.139 11.640 -10.371 1.00 96.81 108 LEU A C 1
ATOM 836 O O . LEU A 1 108 ? -1.760 11.568 -9.314 1.00 96.81 108 LEU A O 1
ATOM 840 N N . LYS A 1 109 ? -0.471 12.748 -10.721 1.00 98.25 109 LYS A N 1
ATOM 841 C CA . LYS A 1 109 ? -0.433 13.954 -9.873 1.00 98.25 109 LYS A CA 1
ATOM 842 C C . LYS A 1 109 ? -1.832 14.494 -9.593 1.00 98.25 109 LYS A C 1
ATOM 844 O O . LYS A 1 109 ? -2.161 14.741 -8.436 1.00 98.25 109 LYS A 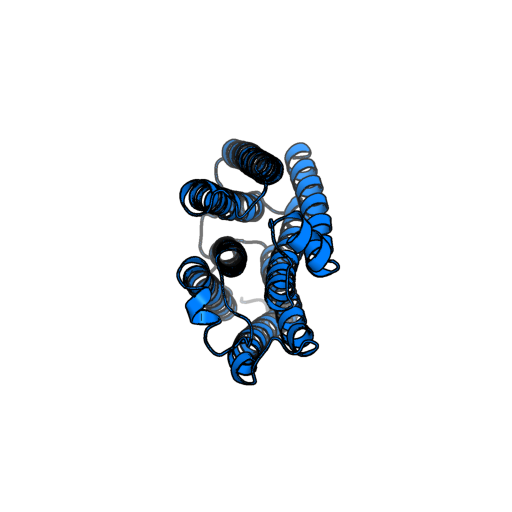O 1
ATOM 849 N N . SER A 1 110 ? -2.665 14.637 -10.623 1.00 98.25 110 SER A N 1
ATOM 850 C CA . SER A 1 110 ? -4.051 15.092 -10.472 1.00 98.25 110 SER A CA 1
ATOM 851 C C . SER A 1 110 ? -4.861 14.168 -9.564 1.00 98.25 110 SER A C 1
ATOM 853 O O . SER A 1 110 ? -5.566 14.662 -8.686 1.00 98.25 110 SER A O 1
ATOM 855 N N . LEU A 1 111 ? -4.719 12.847 -9.716 1.00 97.69 111 LEU A N 1
ATOM 856 C CA . LEU A 1 111 ? -5.384 11.871 -8.852 1.00 97.69 111 LEU A CA 1
ATOM 857 C C . LEU A 1 111 ? -4.935 12.002 -7.389 1.00 97.69 111 LEU A C 1
ATOM 859 O O . LEU A 1 111 ? -5.780 12.022 -6.493 1.00 97.69 111 LEU A O 1
ATOM 863 N N . MET A 1 112 ? -3.630 12.134 -7.131 1.00 98.31 112 MET A N 1
ATOM 864 C CA . MET A 1 112 ? -3.107 12.288 -5.768 1.00 98.31 112 MET A CA 1
ATOM 865 C C . MET A 1 112 ? -3.552 13.612 -5.135 1.00 98.31 112 MET A C 1
ATOM 867 O O . MET A 1 112 ? -4.006 13.612 -3.993 1.00 98.31 112 MET A O 1
ATOM 871 N N . PHE A 1 113 ? -3.505 14.731 -5.869 1.00 98.56 113 PHE A N 1
ATOM 872 C CA . PHE A 1 113 ? -4.013 16.015 -5.371 1.00 98.56 113 PHE A CA 1
ATOM 873 C C . PHE A 1 113 ? -5.511 15.964 -5.067 1.00 98.56 113 PHE A C 1
ATOM 875 O O . PHE A 1 113 ? -5.922 16.403 -3.994 1.00 98.56 113 PHE A O 1
ATOM 882 N N . ALA A 1 114 ? -6.322 15.398 -5.965 1.00 98.06 114 ALA A N 1
ATOM 883 C CA . ALA A 1 114 ? -7.756 15.240 -5.739 1.00 98.06 114 ALA A CA 1
ATOM 884 C C . ALA A 1 114 ? -8.036 14.395 -4.486 1.00 98.06 114 ALA A C 1
ATOM 886 O O . ALA A 1 114 ? -8.830 14.798 -3.637 1.00 98.06 114 ALA A O 1
ATOM 887 N N . THR A 1 115 ? -7.322 13.276 -4.327 1.00 97.81 115 THR A N 1
ATOM 888 C CA . THR A 1 115 ? -7.422 12.394 -3.153 1.00 97.81 115 THR A CA 1
ATOM 889 C C . THR A 1 115 ? -7.083 13.148 -1.866 1.00 97.81 115 THR A C 1
ATOM 891 O O . THR A 1 115 ? -7.848 13.110 -0.903 1.00 97.81 115 THR A O 1
ATOM 894 N N . ILE A 1 116 ? -5.977 13.898 -1.851 1.00 98.50 116 ILE A N 1
ATOM 895 C CA . ILE A 1 116 ? -5.560 14.705 -0.696 1.00 98.50 116 ILE A CA 1
ATOM 896 C C . ILE A 1 116 ? -6.619 15.754 -0.350 1.00 98.50 116 ILE A C 1
ATOM 898 O O . ILE A 1 116 ? -7.022 15.838 0.807 1.00 98.50 116 ILE A O 1
ATOM 902 N N . ILE A 1 117 ? -7.095 16.526 -1.331 1.00 98.25 117 ILE A N 1
ATOM 903 C CA . ILE A 1 117 ? -8.082 17.594 -1.112 1.00 98.25 117 ILE A CA 1
ATOM 904 C C . ILE A 1 117 ? -9.377 17.020 -0.536 1.00 98.25 117 ILE A C 1
ATOM 906 O O . ILE A 1 117 ? -9.878 17.528 0.468 1.00 98.25 117 ILE A O 1
ATOM 910 N N . VAL A 1 118 ? -9.896 15.941 -1.129 1.00 97.00 118 VAL A N 1
ATOM 911 C CA . VAL A 1 118 ? -11.124 15.285 -0.660 1.00 97.00 118 VAL A CA 1
ATOM 912 C C . VAL A 1 118 ? -10.952 14.792 0.775 1.00 97.00 118 VAL A C 1
ATOM 914 O O . VAL A 1 118 ? -11.769 15.113 1.637 1.00 97.00 118 VAL A O 1
ATOM 917 N N . HIS A 1 119 ? -9.882 14.052 1.070 1.00 96.94 119 HIS A N 1
ATOM 918 C CA . HIS A 1 119 ? -9.709 13.450 2.391 1.00 96.94 119 HIS A CA 1
ATOM 919 C C . HIS A 1 119 ? -9.330 14.453 3.481 1.00 96.94 119 HIS A C 1
ATOM 921 O O . HIS A 1 119 ? -9.807 14.306 4.604 1.00 96.94 119 HIS A O 1
ATOM 927 N N . ILE A 1 120 ? -8.551 15.495 3.174 1.00 96.56 120 ILE A N 1
ATOM 928 C CA . ILE A 1 120 ? -8.310 16.601 4.112 1.00 96.56 120 ILE A CA 1
ATOM 929 C C . ILE A 1 120 ? -9.608 17.364 4.374 1.00 96.56 120 ILE A C 1
ATOM 931 O O . ILE A 1 120 ? -9.889 17.683 5.527 1.00 96.56 120 ILE A O 1
ATOM 935 N N . GLY A 1 121 ? -10.421 17.626 3.346 1.00 95.75 121 GLY A N 1
ATOM 936 C CA . GLY A 1 121 ? -11.723 18.274 3.507 1.00 95.75 121 GLY A CA 1
ATOM 937 C C . GLY A 1 121 ? -12.654 17.485 4.431 1.00 95.75 121 GLY A C 1
ATOM 938 O O . GLY A 1 121 ? -13.209 18.049 5.373 1.00 95.75 121 GLY A O 1
ATOM 939 N N . LEU A 1 122 ? -12.763 16.167 4.225 1.00 94.06 122 LEU A N 1
ATOM 940 C CA . LEU A 1 122 ? -13.560 15.282 5.084 1.00 94.06 122 LEU A CA 1
ATOM 941 C C . LEU A 1 122 ? -13.021 15.217 6.516 1.00 94.06 122 LEU A C 1
ATOM 943 O O . LEU A 1 122 ? -13.787 15.341 7.472 1.00 94.06 122 LEU A O 1
ATOM 947 N N . LEU A 1 123 ? -11.704 15.069 6.669 1.00 93.12 123 LEU A N 1
ATOM 948 C CA . LEU A 1 123 ? -11.062 15.003 7.977 1.00 93.12 123 LEU A CA 1
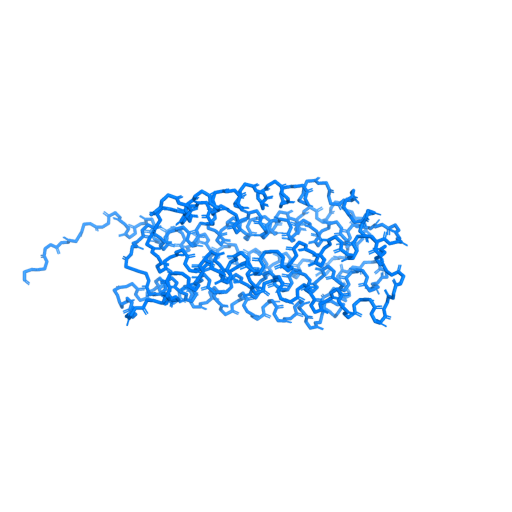ATOM 949 C C . LEU A 1 123 ? -11.220 16.326 8.747 1.00 93.12 123 LEU A C 1
ATOM 951 O O . LEU A 1 123 ? -11.537 16.302 9.938 1.00 93.12 123 LEU A O 1
ATOM 955 N N . SER A 1 124 ? -11.113 17.465 8.057 1.00 93.06 124 SER A N 1
ATOM 956 C CA . SER A 1 124 ? -11.320 18.799 8.636 1.00 93.06 124 SER A CA 1
ATOM 957 C C . SER A 1 124 ? -12.768 19.020 9.049 1.00 93.06 124 SER A C 1
ATOM 959 O O . SER A 1 124 ? -13.019 19.469 10.164 1.00 93.06 124 SER A O 1
ATOM 961 N N . ALA A 1 125 ? -13.727 18.623 8.208 1.00 91.44 125 ALA A N 1
ATOM 962 C CA . ALA A 1 125 ? -15.149 18.671 8.546 1.00 91.44 125 ALA A CA 1
ATOM 963 C C . ALA A 1 125 ? -15.503 17.781 9.752 1.00 91.44 125 ALA A C 1
ATOM 965 O O . ALA A 1 125 ? -16.448 18.077 10.477 1.00 91.44 125 ALA A O 1
ATOM 966 N N . SER A 1 126 ? -14.745 16.702 9.980 1.00 88.81 126 SER A N 1
ATOM 967 C CA . SER A 1 126 ? -14.919 15.812 11.135 1.00 88.81 126 SER A CA 1
ATOM 968 C C . SER A 1 126 ? -14.217 16.282 12.417 1.00 88.81 126 SER A C 1
ATOM 970 O O . SER A 1 126 ? -14.453 15.702 13.475 1.00 88.81 126 SER A O 1
ATOM 972 N N . GLY A 1 127 ? -13.357 17.306 12.343 1.00 89.38 127 GLY A N 1
ATOM 973 C CA . GLY A 1 127 ? -12.604 17.817 13.492 1.00 89.38 127 GLY A CA 1
ATOM 974 C C . GLY A 1 127 ? -11.403 16.961 13.917 1.00 89.38 127 GLY A C 1
ATOM 975 O O . GLY A 1 127 ? -11.006 17.031 15.075 1.00 89.38 127 GLY A O 1
ATOM 976 N N . PHE A 1 128 ? -10.825 16.161 13.011 1.00 87.25 128 PHE A N 1
ATOM 977 C CA . PHE A 1 128 ? -9.626 15.337 13.264 1.00 87.25 128 PHE A CA 1
ATOM 978 C C . PHE A 1 128 ? -9.708 14.419 14.511 1.00 87.25 128 PHE A C 1
ATOM 980 O O . PHE A 1 128 ? -8.842 14.475 15.388 1.00 87.25 128 PHE A O 1
ATOM 987 N N . PRO A 1 129 ? -10.714 13.533 14.623 1.00 87.88 129 PRO A N 1
ATOM 988 C CA . PRO A 1 129 ? -10.843 12.662 15.788 1.00 87.88 129 PRO A CA 1
ATOM 989 C C . PRO A 1 129 ? -9.750 11.572 15.812 1.00 87.88 129 PRO A C 1
ATOM 991 O O . PRO A 1 129 ? -9.650 10.762 14.889 1.00 87.88 129 PRO A O 1
ATOM 994 N N . THR A 1 130 ? -8.961 11.511 16.890 1.00 74.00 130 THR A N 1
ATOM 995 C CA . THR A 1 130 ? -7.849 10.546 17.075 1.00 74.00 130 THR A CA 1
ATOM 996 C C . THR A 1 130 ? -8.041 9.574 18.249 1.00 74.00 130 THR A C 1
ATOM 998 O O . THR A 1 130 ? -7.216 8.690 18.463 1.00 74.00 130 THR A O 1
ATOM 1001 N N . GLY A 1 131 ? -9.178 9.667 18.952 1.00 79.94 131 GLY A N 1
ATOM 1002 C CA . GLY A 1 131 ? -9.502 8.850 20.126 1.00 79.94 131 GLY A CA 1
ATOM 1003 C C . GLY A 1 131 ? -8.896 9.430 21.409 1.00 79.94 131 GLY A C 1
ATOM 1004 O O . GLY A 1 131 ? -7.759 9.884 21.430 1.00 79.94 131 GLY A O 1
ATOM 1005 N N . ALA A 1 132 ? -9.678 9.470 22.492 1.00 77.75 132 ALA A N 1
ATOM 1006 C CA . ALA A 1 132 ? -9.306 10.229 23.692 1.00 77.75 132 ALA A CA 1
ATOM 1007 C C . ALA A 1 132 ? -8.528 9.415 24.738 1.00 77.75 132 ALA A C 1
ATOM 1009 O O . ALA A 1 132 ? -7.881 9.993 25.612 1.00 77.75 132 ALA A O 1
ATOM 1010 N N . ARG A 1 133 ? -8.632 8.080 24.714 1.00 85.00 133 ARG A N 1
ATOM 1011 C CA . ARG A 1 133 ? -8.062 7.204 25.746 1.00 85.00 133 ARG A CA 1
ATOM 1012 C C . ARG A 1 133 ? -7.546 5.906 25.147 1.00 85.00 133 ARG A C 1
ATOM 1014 O O . ARG A 1 133 ? -8.170 5.327 24.265 1.00 85.00 133 ARG A O 1
ATOM 1021 N N . LEU A 1 134 ? -6.418 5.443 25.676 1.00 84.94 134 LEU A N 1
ATOM 1022 C CA . LEU A 1 134 ? -5.907 4.107 25.404 1.00 84.94 134 LEU A CA 1
ATOM 1023 C C . LEU A 1 134 ? -6.834 3.075 26.053 1.00 84.94 134 LEU A C 1
ATOM 1025 O O . LEU A 1 134 ? -7.084 3.137 27.258 1.00 84.94 134 LEU A O 1
ATOM 1029 N N . ASN A 1 135 ? -7.292 2.090 25.289 1.00 82.25 135 ASN A N 1
ATOM 1030 C CA . ASN A 1 135 ? -8.006 0.959 25.868 1.00 82.25 135 ASN A CA 1
ATOM 1031 C C . ASN A 1 135 ? -7.000 -0.014 26.489 1.00 82.25 135 ASN A C 1
ATOM 1033 O O . ASN A 1 135 ? -6.207 -0.633 25.781 1.00 82.25 135 ASN A O 1
ATOM 1037 N N . THR A 1 136 ? -7.036 -0.172 27.806 1.00 82.62 136 THR A N 1
ATOM 1038 C CA . THR A 1 136 ? -6.079 -0.997 28.556 1.00 82.62 136 THR A CA 1
ATOM 1039 C C . THR A 1 136 ? -6.572 -2.419 28.833 1.00 82.62 136 THR A C 1
ATOM 1041 O O . THR A 1 136 ? -5.823 -3.213 29.407 1.00 82.62 136 THR A O 1
ATOM 1044 N N . GLU A 1 137 ? -7.793 -2.773 28.412 1.00 81.25 137 GLU A N 1
ATOM 1045 C CA . GLU A 1 137 ? -8.424 -4.055 28.753 1.00 81.25 137 GLU A CA 1
ATOM 1046 C C . GLU A 1 137 ? -7.757 -5.250 28.050 1.00 81.25 137 GLU A C 1
ATOM 1048 O O . GLU A 1 137 ? -7.646 -6.324 28.636 1.00 81.25 137 GLU A O 1
ATOM 1053 N N . ASN A 1 138 ? -7.256 -5.075 26.820 1.00 81.44 138 ASN A N 1
ATOM 1054 C CA . ASN A 1 138 ? -6.659 -6.154 26.021 1.00 81.44 138 ASN A CA 1
ATOM 1055 C C . ASN A 1 138 ? -5.142 -5.977 25.843 1.00 81.44 138 ASN A C 1
ATOM 1057 O O . ASN A 1 138 ? -4.666 -5.672 24.751 1.00 81.44 138 ASN A O 1
ATOM 1061 N N . ARG A 1 139 ? -4.367 -6.177 26.918 1.00 87.19 139 ARG A N 1
ATOM 1062 C CA . ARG A 1 139 ? -2.900 -5.982 26.911 1.00 87.19 139 ARG A CA 1
ATOM 1063 C C . ARG A 1 139 ? -2.185 -6.764 25.806 1.00 87.19 139 ARG A C 1
ATOM 1065 O O . ARG A 1 139 ? -1.332 -6.201 25.128 1.00 87.19 139 ARG A O 1
ATOM 1072 N N . PHE A 1 140 ? -2.538 -8.036 25.613 1.00 87.94 140 PHE A N 1
ATOM 1073 C CA . PHE A 1 140 ? -1.897 -8.873 24.597 1.00 87.94 140 PHE A CA 1
ATOM 1074 C C . PHE A 1 140 ? -2.283 -8.448 23.173 1.00 87.94 140 PHE A C 1
ATOM 1076 O O . PHE A 1 140 ? -1.410 -8.318 22.322 1.00 87.94 140 PHE A O 1
ATOM 1083 N N . GLY A 1 141 ? -3.557 -8.128 22.918 1.00 87.19 141 GLY A N 1
ATOM 1084 C CA . GLY A 1 141 ? -3.970 -7.566 21.627 1.00 87.19 141 GLY A CA 1
ATOM 1085 C C . GLY A 1 141 ? -3.300 -6.220 21.329 1.00 87.19 141 GLY A C 1
ATOM 1086 O O . GLY A 1 141 ? -2.825 -5.994 20.221 1.00 87.19 141 GLY A O 1
ATOM 1087 N N . ASN A 1 142 ? -3.166 -5.353 22.335 1.00 90.00 142 ASN A N 1
ATOM 1088 C CA . ASN A 1 142 ? -2.451 -4.083 22.201 1.00 90.00 142 ASN A CA 1
ATOM 1089 C C . ASN A 1 142 ? -0.972 -4.285 21.849 1.00 90.00 142 ASN A C 1
ATOM 1091 O O . ASN A 1 142 ? -0.438 -3.573 21.003 1.00 90.00 142 ASN A O 1
ATOM 1095 N N . PHE A 1 143 ? -0.318 -5.269 22.468 1.00 91.38 143 PHE A N 1
ATOM 1096 C CA . PHE A 1 143 ? 1.049 -5.656 22.123 1.00 91.38 143 PHE A CA 1
ATOM 1097 C C . PHE A 1 143 ? 1.158 -6.115 20.661 1.00 91.38 143 PHE A C 1
ATOM 1099 O O . PHE A 1 143 ? 2.045 -5.656 19.944 1.00 91.38 143 PHE A O 1
ATOM 1106 N N . LEU A 1 144 ? 0.221 -6.942 20.187 1.00 91.94 144 LEU A N 1
ATOM 1107 C CA . LEU A 1 144 ? 0.198 -7.397 18.794 1.00 91.94 144 LEU A CA 1
ATOM 1108 C C . LEU A 1 144 ? -0.051 -6.248 17.802 1.00 91.94 144 LEU A C 1
ATOM 1110 O O . LEU A 1 144 ? 0.619 -6.191 16.773 1.00 91.94 144 LEU A O 1
ATOM 1114 N N . TYR A 1 145 ? -0.926 -5.286 18.126 1.00 91.56 145 TYR A N 1
ATOM 1115 C CA . TYR A 1 145 ? -1.089 -4.059 17.328 1.00 91.56 145 TYR A CA 1
ATOM 1116 C C . TYR A 1 145 ? 0.204 -3.250 17.224 1.00 91.56 145 TYR A C 1
ATOM 1118 O O . TYR A 1 145 ? 0.515 -2.715 16.163 1.00 91.56 145 TYR A O 1
ATOM 1126 N N . GLN A 1 146 ? 0.963 -3.151 18.314 1.00 92.88 146 GLN A N 1
ATOM 1127 C CA . GLN A 1 146 ? 2.222 -2.411 18.322 1.00 92.88 146 GLN A CA 1
ATOM 1128 C C . GLN A 1 146 ? 3.317 -3.124 17.528 1.00 92.88 146 GLN A C 1
ATOM 1130 O O . GLN A 1 146 ? 4.010 -2.468 16.755 1.00 92.88 146 GLN A O 1
ATOM 1135 N N . ILE A 1 147 ? 3.437 -4.452 17.643 1.00 93.06 147 ILE A N 1
ATOM 1136 C CA . ILE A 1 147 ? 4.335 -5.232 16.776 1.00 93.06 147 ILE A CA 1
ATOM 1137 C C . ILE A 1 147 ? 3.976 -5.014 15.308 1.00 93.06 147 ILE A C 1
ATOM 1139 O O . ILE A 1 147 ? 4.867 -4.780 14.496 1.00 93.06 147 ILE A O 1
ATOM 1143 N N . ASP A 1 148 ? 2.687 -5.053 14.969 1.00 93.94 148 ASP A N 1
ATOM 1144 C CA . ASP A 1 148 ? 2.246 -4.829 13.596 1.00 93.94 148 ASP A CA 1
ATOM 1145 C C . ASP A 1 148 ? 2.591 -3.422 13.092 1.00 93.94 148 ASP A C 1
ATOM 1147 O O . ASP A 1 148 ? 3.125 -3.267 11.994 1.00 93.94 148 ASP A O 1
ATOM 1151 N N . ALA A 1 149 ? 2.340 -2.395 13.909 1.00 95.25 149 ALA A N 1
ATOM 1152 C CA . ALA A 1 149 ? 2.693 -1.018 13.582 1.00 95.25 149 ALA A CA 1
ATOM 1153 C C . ALA A 1 149 ? 4.207 -0.864 13.357 1.00 95.25 149 ALA A C 1
ATOM 1155 O O . ALA A 1 149 ? 4.615 -0.268 12.360 1.00 95.25 149 ALA A O 1
ATOM 1156 N N . LEU A 1 150 ? 5.031 -1.447 14.238 1.00 95.69 150 LEU A N 1
ATOM 1157 C CA . LEU A 1 150 ? 6.493 -1.439 14.134 1.00 95.69 150 LEU A CA 1
ATOM 1158 C C . LEU A 1 150 ? 6.983 -2.161 12.876 1.00 95.69 150 LEU A C 1
ATOM 1160 O O . LEU A 1 150 ? 7.798 -1.613 12.136 1.00 95.69 150 LEU A O 1
ATOM 1164 N N . ALA A 1 151 ? 6.466 -3.358 12.593 1.00 94.88 151 ALA A N 1
ATOM 1165 C CA . ALA A 1 151 ? 6.803 -4.090 11.375 1.00 94.88 151 ALA A CA 1
ATOM 1166 C C . ALA A 1 151 ? 6.458 -3.256 10.134 1.00 94.88 151 ALA A C 1
ATOM 1168 O O . ALA A 1 151 ? 7.293 -3.076 9.249 1.00 94.88 151 ALA A O 1
ATOM 1169 N N . SER A 1 152 ? 5.260 -2.673 10.114 1.00 96.50 152 SER A N 1
ATOM 1170 C CA . SER A 1 152 ? 4.763 -1.875 8.999 1.00 96.50 152 SER A CA 1
ATOM 1171 C C . SER A 1 152 ? 5.607 -0.634 8.723 1.00 96.50 152 SER A C 1
ATOM 1173 O O . SER A 1 152 ? 5.964 -0.393 7.570 1.00 96.50 152 SER A O 1
ATOM 1175 N N . ILE A 1 153 ? 5.956 0.146 9.751 1.00 97.00 153 ILE A N 1
ATOM 1176 C CA . ILE A 1 153 ? 6.776 1.349 9.559 1.00 97.00 153 ILE A CA 1
ATOM 1177 C C . ILE A 1 153 ? 8.222 0.997 9.195 1.00 97.00 153 ILE A C 1
ATOM 1179 O O . ILE A 1 153 ? 8.770 1.617 8.288 1.00 97.00 153 ILE A O 1
ATOM 1183 N N . CYS A 1 154 ? 8.830 -0.013 9.827 1.00 97.06 154 CYS A N 1
ATOM 1184 C CA . CYS A 1 154 ? 10.216 -0.402 9.551 1.00 97.06 154 CYS A CA 1
ATOM 1185 C C . CYS A 1 154 ? 10.377 -0.983 8.141 1.00 97.0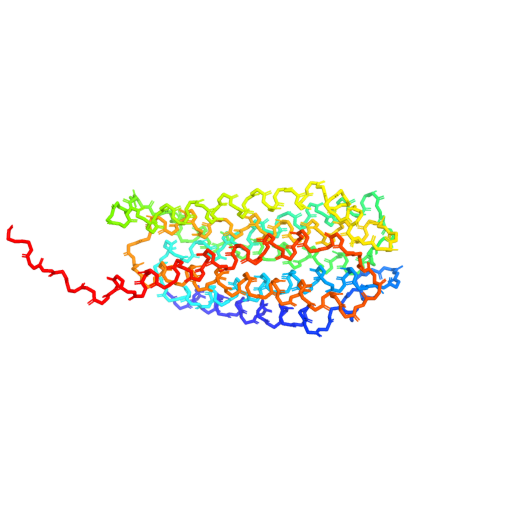6 154 CYS A C 1
ATOM 1187 O O . CYS A 1 154 ? 11.275 -0.573 7.406 1.00 97.06 154 CYS A O 1
ATOM 1189 N N . ILE A 1 155 ? 9.486 -1.896 7.736 1.00 96.44 155 ILE A N 1
ATOM 1190 C CA . ILE A 1 155 ? 9.478 -2.461 6.379 1.00 96.44 155 ILE A CA 1
ATOM 1191 C C . ILE A 1 155 ? 9.187 -1.356 5.362 1.00 96.44 155 ILE A C 1
ATOM 1193 O O . ILE A 1 155 ? 9.877 -1.255 4.348 1.00 96.44 155 ILE A O 1
ATOM 1197 N N . GLY A 1 156 ? 8.204 -0.495 5.641 1.00 97.75 156 GLY A N 1
ATOM 1198 C CA . GLY A 1 156 ? 7.855 0.615 4.762 1.00 97.75 156 GLY A CA 1
ATOM 1199 C C . GLY A 1 156 ? 8.997 1.608 4.561 1.00 97.75 156 GLY A C 1
ATOM 1200 O O . GLY A 1 156 ? 9.297 1.965 3.425 1.00 97.75 156 GLY A O 1
ATOM 1201 N N . ALA A 1 157 ? 9.683 1.995 5.638 1.00 98.19 157 ALA A N 1
ATOM 1202 C CA . ALA A 1 157 ? 10.854 2.863 5.577 1.00 98.19 157 ALA A CA 1
ATOM 1203 C C . ALA A 1 157 ? 11.996 2.217 4.781 1.00 98.19 157 ALA A C 1
ATOM 1205 O O . ALA A 1 157 ? 12.557 2.855 3.895 1.00 98.19 157 ALA A O 1
ATOM 1206 N N . ALA A 1 158 ? 12.290 0.935 5.021 1.00 97.56 158 ALA A N 1
ATOM 1207 C CA . ALA A 1 158 ? 13.328 0.222 4.281 1.00 97.56 158 ALA A CA 1
ATOM 1208 C C . ALA A 1 158 ? 13.044 0.195 2.768 1.00 97.56 158 ALA A C 1
ATOM 1210 O O . ALA A 1 158 ? 13.938 0.481 1.975 1.00 97.56 158 ALA A O 1
ATOM 1211 N N . TRP A 1 159 ? 11.800 -0.080 2.361 1.00 98.00 159 TRP A N 1
ATOM 1212 C CA . TRP A 1 159 ? 11.395 -0.074 0.949 1.00 98.00 159 TRP A CA 1
ATOM 1213 C C . TRP A 1 159 ? 11.341 1.322 0.327 1.00 98.00 159 TRP A C 1
ATOM 1215 O O . TRP A 1 159 ? 11.645 1.476 -0.855 1.00 98.00 159 TRP A O 1
ATOM 1225 N N . LEU A 1 160 ? 10.990 2.346 1.105 1.00 97.56 160 LEU A N 1
ATOM 1226 C CA . LEU A 1 160 ? 10.991 3.729 0.634 1.00 97.56 160 LEU A CA 1
ATOM 1227 C C . LEU A 1 160 ? 12.420 4.258 0.421 1.00 97.56 160 LEU A C 1
ATOM 1229 O O . LEU A 1 160 ? 12.670 5.019 -0.514 1.00 97.56 160 LEU A O 1
ATOM 1233 N N . THR A 1 161 ? 13.371 3.862 1.265 1.00 97.44 161 THR A N 1
ATOM 1234 C CA . THR A 1 161 ? 14.740 4.390 1.205 1.00 97.44 161 THR A CA 1
ATOM 1235 C C . THR A 1 161 ? 15.673 3.524 0.356 1.00 97.44 161 THR A C 1
ATOM 1237 O O . THR A 1 161 ? 16.443 4.068 -0.434 1.00 97.44 161 THR A O 1
ATOM 1240 N N . PHE A 1 162 ? 15.591 2.194 0.463 1.00 97.06 162 PHE A N 1
ATOM 1241 C CA . PHE A 1 162 ? 16.611 1.266 -0.049 1.00 97.06 162 PHE A CA 1
ATOM 1242 C C . PHE A 1 162 ? 16.064 0.095 -0.899 1.00 97.06 162 PHE A C 1
ATOM 1244 O O . PHE A 1 162 ? 16.512 -1.041 -0.721 1.00 97.06 162 PHE A O 1
ATOM 1251 N N . PRO A 1 163 ? 15.142 0.305 -1.858 1.00 96.94 163 PRO A N 1
ATOM 1252 C CA . PRO A 1 163 ? 14.522 -0.800 -2.600 1.00 96.94 163 PRO A CA 1
ATOM 1253 C C . PRO A 1 163 ? 15.530 -1.614 -3.429 1.00 96.94 163 PRO A C 1
ATOM 1255 O O . PRO A 1 163 ? 15.490 -2.841 -3.393 1.00 96.94 163 PRO A O 1
ATOM 1258 N N . LYS A 1 164 ? 16.484 -0.964 -4.119 1.00 95.81 164 LYS A N 1
ATOM 1259 C CA . LYS A 1 164 ? 17.521 -1.668 -4.899 1.00 95.81 164 LYS A CA 1
ATOM 1260 C C . LYS A 1 164 ? 18.418 -2.536 -4.012 1.00 95.81 164 LYS A C 1
ATOM 1262 O O . LYS A 1 164 ? 18.753 -3.650 -4.393 1.00 95.81 164 LYS A O 1
ATOM 1267 N N . TRP A 1 165 ? 18.777 -2.051 -2.820 1.00 95.31 165 TRP A N 1
ATOM 1268 C CA . TRP A 1 165 ? 19.563 -2.828 -1.857 1.00 95.31 165 TRP A CA 1
ATOM 1269 C C . TRP A 1 165 ? 18.770 -4.014 -1.306 1.00 95.31 165 TRP A C 1
ATOM 1271 O O . TRP A 1 165 ? 19.309 -5.112 -1.229 1.00 95.31 165 TRP A O 1
ATOM 1281 N N . LEU A 1 166 ? 17.485 -3.827 -0.989 1.00 95.75 166 LEU A N 1
ATOM 1282 C CA . LEU A 1 166 ? 16.625 -4.927 -0.551 1.00 95.75 166 LEU A CA 1
ATOM 1283 C C . LEU A 1 166 ? 16.511 -6.011 -1.624 1.00 95.75 166 LEU A C 1
ATOM 1285 O O . LEU A 1 166 ? 16.587 -7.189 -1.298 1.00 95.75 166 LEU A O 1
ATOM 1289 N N . LEU A 1 167 ? 16.374 -5.632 -2.894 1.00 95.62 167 LEU A N 1
ATOM 1290 C CA . LEU A 1 167 ? 16.308 -6.570 -4.019 1.00 95.62 167 LEU A CA 1
ATOM 1291 C C . LEU A 1 167 ? 17.680 -7.128 -4.431 1.00 95.62 167 LEU A C 1
ATOM 1293 O O . LEU A 1 167 ? 17.750 -8.097 -5.191 1.00 95.62 167 LEU A O 1
ATOM 1297 N N . HIS A 1 168 ? 18.776 -6.556 -3.931 1.00 93.00 168 HIS A N 1
ATOM 1298 C CA . HIS A 1 168 ? 20.123 -6.961 -4.306 1.00 93.00 168 HIS A CA 1
ATOM 1299 C C . HIS A 1 168 ? 20.353 -8.442 -3.990 1.00 93.00 168 HIS A C 1
ATOM 1301 O O . HIS A 1 168 ? 20.042 -8.921 -2.900 1.00 93.00 168 HIS A O 1
ATOM 1307 N N . ARG A 1 169 ? 20.901 -9.176 -4.965 1.00 90.94 169 ARG A N 1
ATOM 1308 C CA . ARG A 1 169 ? 21.103 -10.638 -4.938 1.00 90.94 169 ARG A CA 1
ATOM 1309 C C . ARG A 1 169 ? 19.831 -11.479 -4.819 1.00 90.94 169 ARG A C 1
ATOM 1311 O O . ARG A 1 169 ? 19.965 -12.701 -4.857 1.00 90.94 169 ARG A O 1
ATOM 1318 N N . GLN A 1 170 ? 18.641 -10.890 -4.695 1.00 94.56 170 GLN A N 1
ATOM 1319 C CA . GLN A 1 170 ? 17.362 -11.611 -4.753 1.00 94.56 170 GLN A CA 1
ATOM 1320 C C . GLN A 1 170 ? 16.838 -11.746 -6.182 1.00 94.56 170 GLN A C 1
ATOM 1322 O O . GLN A 1 170 ? 16.101 -12.684 -6.470 1.00 94.56 170 GLN A O 1
ATOM 1327 N N . VAL A 1 171 ? 17.222 -10.830 -7.068 1.00 96.12 171 VAL A N 1
ATOM 1328 C CA . VAL A 1 171 ? 16.813 -10.819 -8.475 1.00 96.12 171 VAL A CA 1
ATOM 1329 C C . VAL A 1 171 ? 17.988 -11.144 -9.395 1.00 96.12 171 VAL A C 1
ATOM 1331 O O . VAL A 1 171 ? 19.148 -10.961 -9.019 1.00 96.12 171 VAL A O 1
ATOM 1334 N N . LEU A 1 172 ? 17.668 -11.638 -10.587 1.00 95.69 172 LEU A N 1
ATOM 1335 C CA . LEU A 1 172 ? 18.608 -11.986 -11.659 1.00 95.69 172 LEU A CA 1
ATOM 1336 C C . LEU A 1 172 ? 18.575 -10.984 -12.824 1.00 95.69 172 LEU A C 1
ATOM 1338 O O . LEU A 1 172 ? 19.338 -11.130 -13.772 1.00 95.69 172 LEU A O 1
ATOM 1342 N N . VAL A 1 173 ? 17.694 -9.984 -12.751 1.00 94.88 173 VAL A N 1
ATOM 1343 C CA . VAL A 1 173 ? 17.606 -8.876 -13.709 1.00 94.88 173 VAL A CA 1
ATOM 1344 C C . VAL A 1 173 ? 18.353 -7.652 -13.189 1.00 94.88 173 VAL A C 1
ATOM 1346 O O . VAL A 1 173 ? 18.504 -7.471 -11.975 1.00 94.88 173 VAL A O 1
ATOM 1349 N N . ASP A 1 174 ? 18.782 -6.793 -14.107 1.00 94.88 174 ASP A N 1
ATOM 1350 C CA . ASP A 1 174 ? 19.396 -5.519 -13.756 1.00 94.88 174 ASP A CA 1
ATOM 1351 C C . ASP A 1 174 ? 18.349 -4.561 -13.177 1.00 94.88 174 ASP A C 1
ATOM 1353 O O . ASP A 1 174 ? 17.325 -4.260 -13.789 1.00 94.88 174 ASP A O 1
ATOM 1357 N N . LEU A 1 175 ? 18.614 -4.082 -11.962 1.00 96.31 175 LEU A N 1
ATOM 1358 C CA . LEU A 1 175 ? 17.724 -3.165 -11.262 1.00 96.31 175 LEU A CA 1
ATOM 1359 C C . LEU A 1 175 ? 17.966 -1.722 -11.696 1.00 96.31 175 LEU A C 1
ATOM 1361 O O . LEU A 1 175 ? 19.071 -1.189 -11.585 1.00 96.31 175 LEU A O 1
ATOM 1365 N N . ASP A 1 176 ? 16.883 -1.050 -12.050 1.00 95.00 176 ASP A N 1
ATOM 1366 C CA . ASP A 1 176 ? 16.870 0.315 -12.559 1.00 95.00 176 ASP A CA 1
ATOM 1367 C C . ASP A 1 176 ? 15.879 1.200 -11.771 1.00 95.00 176 ASP A C 1
ATOM 1369 O O . ASP A 1 176 ? 15.394 0.853 -10.687 1.00 95.00 176 ASP A O 1
ATOM 1373 N N . GLU A 1 177 ? 15.614 2.395 -12.282 1.00 96.31 177 GLU A N 1
ATOM 1374 C CA . GLU A 1 177 ? 14.816 3.411 -11.601 1.00 96.31 177 GLU A CA 1
ATOM 1375 C C . GLU A 1 177 ? 13.315 3.082 -11.581 1.00 96.31 177 GLU A C 1
ATOM 1377 O O . GLU A 1 177 ? 12.619 3.543 -10.673 1.00 96.31 177 GLU A O 1
ATOM 1382 N N . SER A 1 178 ? 12.792 2.261 -12.504 1.00 97.00 178 SER A N 1
ATOM 1383 C CA . SER A 1 178 ? 11.385 1.820 -12.451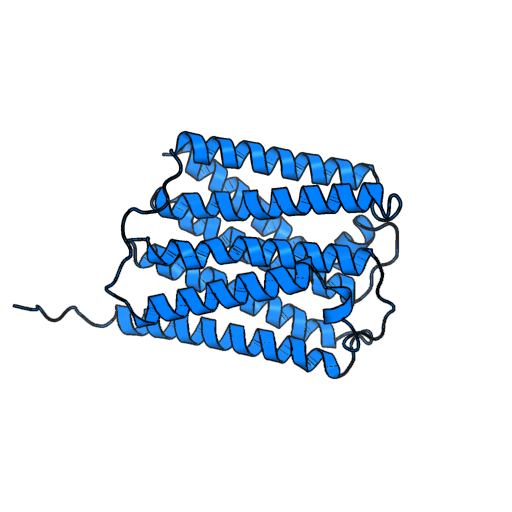 1.00 97.00 178 SER A CA 1
ATOM 1384 C C . SER A 1 178 ? 11.169 0.795 -11.345 1.00 97.00 178 SER A C 1
ATOM 1386 O O . SER A 1 178 ? 10.182 0.895 -10.608 1.00 97.00 178 SER A O 1
ATOM 1388 N N . HIS A 1 179 ? 12.116 -0.127 -11.149 1.00 97.62 179 HIS A N 1
ATOM 1389 C CA . HIS A 1 179 ? 12.108 -1.032 -9.996 1.00 97.62 179 HIS A CA 1
ATOM 1390 C C . HIS A 1 179 ? 12.143 -0.261 -8.676 1.00 97.62 179 HIS A C 1
ATOM 1392 O O . HIS A 1 179 ? 11.377 -0.540 -7.750 1.00 97.62 179 HIS A O 1
ATOM 1398 N N . GLU A 1 180 ? 13.023 0.737 -8.597 1.00 97.12 180 GLU A N 1
ATOM 1399 C CA . GLU A 1 180 ? 13.152 1.609 -7.434 1.00 97.12 180 GLU A CA 1
ATOM 1400 C C . GLU A 1 180 ? 11.858 2.382 -7.169 1.00 97.12 180 GLU A C 1
ATOM 1402 O O . GLU A 1 180 ? 11.368 2.370 -6.040 1.00 97.12 180 GLU A O 1
ATOM 1407 N N . MET A 1 181 ? 11.245 2.971 -8.199 1.00 96.81 181 MET A N 1
ATOM 1408 C CA . MET A 1 181 ? 9.964 3.672 -8.086 1.00 96.81 181 MET A CA 1
ATOM 1409 C C . MET A 1 181 ? 8.863 2.764 -7.519 1.00 96.81 181 MET A C 1
ATOM 1411 O O . MET A 1 181 ? 8.200 3.138 -6.551 1.00 96.81 181 MET A O 1
ATOM 1415 N N . LEU A 1 182 ? 8.683 1.557 -8.064 1.00 98.00 182 LEU A N 1
ATOM 1416 C CA . LEU A 1 182 ? 7.669 0.616 -7.571 1.00 98.00 182 LEU A CA 1
ATOM 1417 C C . LEU A 1 182 ? 7.948 0.149 -6.138 1.00 98.00 182 LEU A C 1
ATOM 1419 O O . LEU A 1 182 ? 7.029 0.101 -5.317 1.00 98.00 182 LEU A O 1
ATOM 1423 N N . GLY A 1 183 ? 9.212 -0.139 -5.814 1.00 98.12 183 GLY A N 1
ATOM 1424 C CA . GLY A 1 183 ? 9.626 -0.477 -4.452 1.00 98.12 183 GLY A CA 1
ATOM 1425 C C . GLY A 1 183 ? 9.302 0.644 -3.462 1.00 98.12 183 GLY A C 1
ATOM 1426 O O . GLY A 1 183 ? 8.756 0.388 -2.387 1.00 98.12 183 GLY A O 1
ATOM 1427 N N . ARG A 1 184 ? 9.529 1.902 -3.855 1.00 98.62 184 ARG A N 1
ATOM 1428 C CA . ARG A 1 184 ? 9.189 3.079 -3.043 1.00 98.62 184 ARG A CA 1
ATOM 1429 C C . ARG A 1 184 ? 7.690 3.277 -2.865 1.00 98.62 184 ARG A C 1
ATOM 1431 O O . ARG A 1 184 ? 7.256 3.592 -1.759 1.00 98.62 184 ARG A O 1
ATOM 1438 N N . VAL A 1 185 ? 6.891 3.053 -3.909 1.00 98.31 185 VAL A N 1
ATOM 1439 C CA . VAL A 1 185 ? 5.420 3.087 -3.818 1.00 98.31 185 VAL A CA 1
ATOM 1440 C C . VAL A 1 185 ? 4.915 2.024 -2.838 1.00 98.31 185 VAL A C 1
ATOM 1442 O O . VAL A 1 185 ? 4.075 2.318 -1.986 1.00 98.31 185 VAL A O 1
ATOM 1445 N N . MET A 1 186 ? 5.466 0.808 -2.891 1.00 98.06 186 MET A N 1
ATOM 1446 C CA . MET A 1 186 ? 5.154 -0.244 -1.918 1.00 98.06 186 MET A CA 1
ATOM 1447 C C . MET A 1 186 ? 5.539 0.167 -0.487 1.00 98.06 186 MET A C 1
ATOM 1449 O O . MET A 1 186 ? 4.760 -0.038 0.449 1.00 98.06 186 MET A O 1
ATOM 1453 N N . GLY A 1 187 ? 6.707 0.794 -0.316 1.00 98.25 187 GLY A N 1
ATOM 1454 C CA . GLY A 1 187 ? 7.156 1.352 0.961 1.00 98.25 187 GLY A CA 1
ATOM 1455 C C . GLY A 1 187 ? 6.207 2.418 1.515 1.00 98.25 187 GLY A C 1
ATOM 1456 O O . GLY A 1 187 ? 5.814 2.352 2.680 1.00 98.25 187 GLY A O 1
ATOM 1457 N N . ALA A 1 188 ? 5.754 3.348 0.670 1.00 98.31 188 ALA A N 1
ATOM 1458 C CA . ALA A 1 188 ? 4.796 4.389 1.044 1.00 98.31 188 ALA A CA 1
ATOM 1459 C C . ALA A 1 188 ? 3.463 3.810 1.552 1.00 98.31 188 ALA A C 1
ATOM 1461 O O . ALA A 1 188 ? 2.929 4.283 2.557 1.00 98.31 188 ALA A O 1
ATOM 1462 N N . ASN A 1 189 ? 2.950 2.754 0.915 1.00 97.88 189 ASN A N 1
ATOM 1463 C CA . ASN A 1 189 ? 1.733 2.071 1.364 1.00 97.88 189 ASN A CA 1
ATOM 1464 C C . ASN A 1 189 ? 1.924 1.333 2.698 1.00 97.88 189 ASN A C 1
ATOM 1466 O O . ASN A 1 189 ? 1.027 1.343 3.544 1.00 97.88 189 ASN A O 1
ATOM 1470 N N . PHE A 1 190 ? 3.094 0.735 2.939 1.00 97.31 190 PHE A N 1
ATOM 1471 C CA . PHE A 1 190 ? 3.401 0.141 4.243 1.00 97.31 190 PHE A CA 1
ATOM 1472 C C . PHE A 1 190 ? 3.448 1.186 5.355 1.00 97.31 190 PHE A C 1
ATOM 1474 O O . PHE A 1 190 ? 2.841 0.970 6.408 1.00 97.31 190 PHE A O 1
ATOM 1481 N N . ILE A 1 191 ? 4.094 2.329 5.107 1.00 97.12 191 ILE A N 1
ATOM 1482 C CA . ILE A 1 191 ? 4.080 3.466 6.033 1.00 97.12 191 ILE A CA 1
ATOM 1483 C C . ILE A 1 191 ? 2.631 3.893 6.278 1.00 97.12 191 ILE A C 1
ATOM 1485 O O . ILE A 1 191 ? 2.193 3.952 7.416 1.00 97.12 191 ILE A O 1
ATOM 1489 N N . ALA A 1 192 ? 1.822 4.089 5.241 1.00 96.00 192 ALA A N 1
ATOM 1490 C CA . ALA A 1 192 ? 0.416 4.437 5.430 1.00 96.00 192 ALA A CA 1
ATOM 1491 C C . ALA A 1 192 ? -0.329 3.437 6.335 1.00 96.00 192 ALA A C 1
ATOM 1493 O O . ALA A 1 192 ? -1.072 3.842 7.224 1.00 96.00 192 ALA A O 1
ATOM 1494 N N . SER A 1 193 ? -0.099 2.132 6.159 1.00 95.12 193 SER A N 1
ATOM 1495 C CA . SER A 1 193 ? -0.824 1.098 6.904 1.00 95.12 193 SER A CA 1
ATOM 1496 C C . SER A 1 193 ? -0.461 0.991 8.393 1.00 95.12 193 SER A C 1
ATOM 1498 O O . SER A 1 193 ? -1.277 0.468 9.152 1.00 95.12 193 SER A O 1
ATOM 1500 N N . TYR A 1 194 ? 0.684 1.527 8.858 1.00 94.19 194 TYR A N 1
ATOM 1501 C CA . TYR A 1 194 ? 1.008 1.505 10.300 1.00 94.19 194 TYR A CA 1
ATOM 1502 C C . TYR A 1 194 ? -0.027 2.297 11.116 1.00 94.19 194 TYR A C 1
ATOM 1504 O O . TYR A 1 194 ? -0.323 1.943 12.260 1.00 94.19 194 TYR A O 1
ATOM 1512 N N . ILE A 1 195 ? -0.603 3.349 10.513 1.00 92.88 195 ILE A N 1
ATOM 1513 C CA . ILE A 1 195 ? -1.546 4.264 11.165 1.00 92.88 195 ILE A CA 1
ATOM 1514 C C . ILE A 1 195 ? -2.775 3.515 11.693 1.00 92.88 195 ILE A C 1
ATOM 1516 O O . ILE A 1 195 ? -3.296 3.879 12.745 1.00 92.88 195 ILE A O 1
ATOM 1520 N N . VAL A 1 196 ? -3.197 2.446 11.003 1.00 93.12 196 VAL A N 1
ATOM 1521 C CA . VAL A 1 196 ? -4.349 1.613 11.369 1.00 93.12 196 VAL A CA 1
ATOM 1522 C C . VAL A 1 196 ? -4.097 0.944 12.717 1.00 93.12 196 VAL A C 1
ATOM 1524 O O . VAL A 1 196 ? -4.895 1.085 13.640 1.00 93.12 196 VAL A O 1
ATOM 1527 N N . SER A 1 197 ? -2.956 0.271 12.855 1.00 91.81 197 SER A N 1
ATOM 1528 C CA . SER A 1 197 ? -2.619 -0.512 14.046 1.00 91.81 197 SER A CA 1
ATOM 1529 C C . SER A 1 197 ? -2.309 0.370 15.253 1.00 91.81 197 SER A C 1
ATOM 1531 O O . SER A 1 197 ? -2.698 0.039 16.372 1.00 91.81 197 SER A O 1
ATOM 1533 N N . THR A 1 198 ? -1.701 1.542 15.046 1.00 92.38 198 THR A N 1
ATOM 1534 C CA . THR A 1 198 ? -1.495 2.511 16.135 1.00 92.38 198 THR A CA 1
ATOM 1535 C C . THR A 1 198 ? -2.815 3.109 16.626 1.00 92.38 198 THR A C 1
ATOM 1537 O O . THR A 1 198 ? -3.016 3.215 17.835 1.00 92.38 198 THR A O 1
ATOM 1540 N N . HIS A 1 199 ? -3.745 3.455 15.728 1.00 92.44 199 HIS A N 1
ATOM 1541 C CA . HIS A 1 199 ? -5.048 4.008 16.123 1.00 92.44 199 HIS A CA 1
ATOM 1542 C C . HIS A 1 199 ? -5.994 2.962 16.716 1.00 92.44 199 HIS A C 1
ATOM 1544 O O . HIS A 1 199 ? -6.814 3.309 17.565 1.00 92.44 199 HIS A O 1
ATOM 1550 N N . ALA A 1 200 ? -5.852 1.685 16.348 1.00 91.31 200 ALA A N 1
ATOM 1551 C CA . ALA A 1 200 ? -6.676 0.602 16.886 1.00 91.31 200 ALA A CA 1
ATOM 1552 C C . ALA A 1 200 ? -6.634 0.502 18.420 1.00 91.31 200 ALA A C 1
ATOM 1554 O O . ALA A 1 200 ? -7.602 0.075 19.056 1.00 91.31 200 ALA A O 1
ATOM 1555 N N . LEU A 1 201 ? -5.542 0.967 19.030 1.00 90.38 201 LEU A N 1
ATOM 1556 C CA . LEU A 1 201 ? -5.387 1.068 20.479 1.00 90.38 201 LEU A CA 1
ATOM 1557 C C . LEU A 1 201 ? -6.413 1.998 21.151 1.00 90.38 201 LEU A C 1
ATOM 1559 O O . LEU A 1 201 ? -6.761 1.786 22.318 1.00 90.38 201 LEU A O 1
ATOM 1563 N N . TYR A 1 202 ? -6.918 2.986 20.412 1.00 90.50 202 TYR A N 1
ATOM 1564 C CA . TYR A 1 202 ? -7.808 4.046 20.888 1.00 90.50 202 TYR A CA 1
ATOM 1565 C C . TYR A 1 202 ? -9.278 3.834 20.500 1.00 90.50 202 TYR A C 1
ATOM 1567 O O . TYR A 1 202 ? -10.118 4.678 20.801 1.00 90.50 202 TYR A O 1
ATOM 1575 N N . TRP A 1 203 ? -9.616 2.733 19.820 1.00 90.44 203 TRP A N 1
ATOM 1576 C CA . TRP A 1 203 ? -10.999 2.449 19.427 1.00 90.44 203 TRP A CA 1
ATOM 1577 C C . TRP A 1 203 ? -11.760 1.700 20.509 1.00 90.44 203 TRP A C 1
ATOM 1579 O O . TRP A 1 203 ? -11.331 0.630 20.928 1.00 90.44 203 TRP A O 1
ATOM 1589 N N . ASP A 1 204 ? -12.927 2.184 20.912 1.00 86.38 204 ASP A N 1
ATOM 1590 C CA . ASP A 1 204 ? -13.751 1.478 21.902 1.00 86.38 204 ASP A CA 1
ATOM 1591 C C . ASP A 1 204 ? -14.403 0.213 21.323 1.00 86.38 204 ASP A C 1
ATOM 1593 O O . ASP A 1 204 ? -14.545 -0.803 22.007 1.00 86.38 204 ASP A O 1
ATOM 1597 N N . SER A 1 205 ? -14.761 0.256 20.037 1.00 88.88 205 SER A N 1
ATOM 1598 C CA . SER A 1 205 ? -15.414 -0.848 19.338 1.00 88.88 205 SER A CA 1
ATOM 1599 C C . SER A 1 205 ? -14.452 -2.015 19.123 1.00 88.88 205 SER A C 1
ATOM 1601 O O . SER A 1 205 ? -13.423 -1.890 18.456 1.00 88.88 205 SER A O 1
ATOM 1603 N N . GLN A 1 206 ? -14.820 -3.185 19.652 1.00 87.75 206 GLN A N 1
ATOM 1604 C CA . GLN A 1 206 ? -14.108 -4.422 19.343 1.00 87.75 206 GLN A CA 1
ATOM 1605 C C . GLN A 1 206 ? -14.264 -4.796 17.871 1.00 87.75 206 GLN A C 1
ATOM 1607 O O . GLN A 1 206 ? -13.288 -5.218 17.268 1.00 87.75 206 GLN A O 1
ATOM 1612 N N . ASP A 1 207 ? -15.434 -4.596 17.262 1.00 90.44 207 ASP A N 1
ATOM 1613 C CA . ASP A 1 207 ? -15.621 -4.896 15.839 1.00 90.44 207 ASP A CA 1
ATOM 1614 C C . ASP A 1 207 ? -14.704 -4.029 14.955 1.00 90.44 207 ASP A C 1
ATOM 1616 O O . ASP A 1 207 ? -14.116 -4.544 14.004 1.00 90.44 207 ASP A O 1
ATOM 1620 N N . ASP A 1 208 ? -14.470 -2.761 15.321 1.00 92.69 208 ASP A N 1
ATOM 1621 C CA . ASP A 1 208 ? -13.529 -1.902 14.585 1.00 92.69 208 ASP A CA 1
ATOM 1622 C C . ASP A 1 208 ? -12.087 -2.430 14.684 1.00 92.69 208 ASP A C 1
ATOM 1624 O O . ASP A 1 208 ? -11.336 -2.451 13.708 1.00 92.69 208 ASP A O 1
ATOM 1628 N N . ARG A 1 209 ? -11.712 -2.944 15.859 1.00 91.19 209 ARG A N 1
ATOM 1629 C CA . ARG A 1 209 ? -10.427 -3.621 16.085 1.00 91.19 209 ARG A CA 1
ATOM 1630 C C . ARG A 1 209 ? -10.291 -4.874 15.211 1.00 91.19 209 ARG A C 1
ATOM 1632 O O . ARG A 1 209 ? -9.260 -5.055 14.570 1.00 91.19 209 ARG A O 1
ATOM 1639 N N . TYR A 1 210 ? -11.328 -5.709 15.116 1.00 91.31 210 TYR A N 1
ATOM 1640 C CA . TYR A 1 210 ? -11.308 -6.876 14.221 1.00 91.31 210 TYR A CA 1
ATOM 1641 C C . TYR A 1 210 ? -11.057 -6.488 12.771 1.00 91.31 210 TYR A C 1
ATOM 1643 O O . TYR A 1 210 ? -10.227 -7.115 12.120 1.00 91.31 210 TYR A O 1
ATOM 1651 N N . ILE A 1 211 ? -11.721 -5.436 12.293 1.00 94.00 211 ILE A N 1
ATOM 1652 C CA . ILE A 1 211 ? -11.556 -4.950 10.921 1.00 94.00 211 ILE A CA 1
ATOM 1653 C C . ILE A 1 211 ? -10.090 -4.581 10.638 1.00 94.00 211 ILE A C 1
ATOM 1655 O O . ILE A 1 211 ? -9.585 -4.902 9.563 1.00 94.00 211 ILE A O 1
ATOM 1659 N N . ALA A 1 212 ? -9.378 -3.959 11.587 1.00 93.19 212 ALA A N 1
ATOM 1660 C CA . ALA A 1 212 ? -7.949 -3.673 11.415 1.00 93.19 212 ALA A CA 1
ATOM 1661 C C . ALA A 1 212 ? -7.109 -4.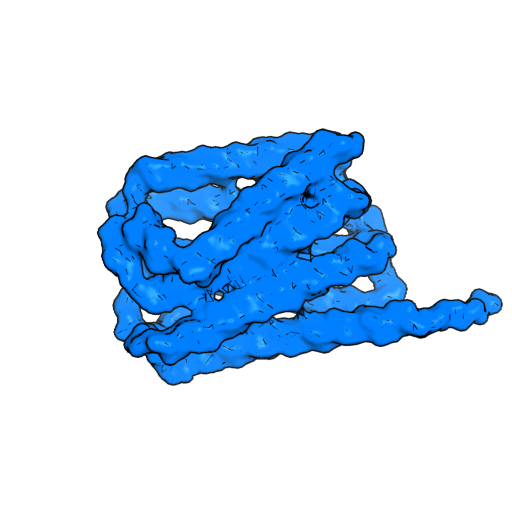947 11.254 1.00 93.19 212 ALA A C 1
ATOM 1663 O O . ALA A 1 212 ? -6.246 -5.009 10.375 1.00 93.19 212 ALA A O 1
ATOM 1664 N N . VAL A 1 213 ? -7.373 -5.973 12.068 1.00 93.94 213 VAL A N 1
ATOM 1665 C CA . VAL A 1 213 ? -6.660 -7.255 11.973 1.00 93.94 213 VAL A CA 1
ATOM 1666 C C . VAL A 1 213 ? -6.996 -7.982 10.675 1.00 93.94 213 VAL A C 1
ATOM 1668 O O . VAL A 1 213 ? -6.086 -8.466 10.008 1.00 93.94 213 VAL A O 1
ATOM 1671 N N . ASP A 1 214 ? -8.267 -8.006 10.273 1.00 95.00 214 ASP A N 1
ATOM 1672 C CA . ASP A 1 214 ? -8.706 -8.595 9.003 1.00 95.00 214 ASP A CA 1
ATOM 1673 C C . ASP A 1 214 ? -8.028 -7.908 7.811 1.00 95.00 214 ASP A C 1
ATOM 1675 O O . ASP A 1 214 ? -7.505 -8.575 6.917 1.00 95.00 214 ASP A O 1
ATOM 1679 N N . GLY A 1 215 ? -7.939 -6.576 7.840 1.00 95.25 215 GLY A N 1
ATOM 1680 C CA . GLY A 1 215 ? -7.189 -5.800 6.856 1.00 95.25 215 GLY A CA 1
ATOM 1681 C C . GLY A 1 215 ? -5.718 -6.202 6.777 1.00 95.25 215 GLY A C 1
ATOM 1682 O O . GLY A 1 215 ? -5.186 -6.395 5.681 1.00 95.25 215 GLY A O 1
ATOM 1683 N N . ARG A 1 216 ? -5.055 -6.375 7.929 1.00 95.50 216 ARG A N 1
ATOM 1684 C CA . ARG A 1 216 ? -3.657 -6.821 7.967 1.00 95.50 216 ARG A CA 1
ATOM 1685 C C . ARG A 1 216 ? -3.494 -8.239 7.434 1.00 95.50 216 ARG A C 1
ATOM 1687 O O . ARG A 1 216 ? -2.605 -8.454 6.617 1.00 95.50 216 ARG A O 1
ATOM 1694 N N . VAL A 1 217 ? -4.348 -9.177 7.845 1.00 96.44 217 VAL A N 1
ATOM 1695 C CA . VAL A 1 217 ? -4.322 -10.567 7.359 1.00 96.44 217 VAL A CA 1
ATOM 1696 C C . VAL A 1 217 ? -4.436 -10.595 5.837 1.00 96.44 217 VAL A C 1
ATOM 1698 O O . VAL A 1 217 ? -3.615 -11.223 5.175 1.00 96.44 217 VAL A O 1
ATOM 1701 N N . LEU A 1 218 ? -5.398 -9.866 5.266 1.00 97.06 218 LEU A N 1
ATOM 1702 C CA . LEU A 1 218 ? -5.582 -9.799 3.815 1.00 97.06 218 LEU A CA 1
ATOM 1703 C C . LEU A 1 218 ? -4.379 -9.175 3.101 1.00 97.06 218 LEU A C 1
ATOM 1705 O O . LEU A 1 218 ? -3.951 -9.689 2.070 1.00 97.06 218 LEU A O 1
ATOM 1709 N N . CYS A 1 219 ? -3.802 -8.109 3.660 1.00 97.56 219 CYS A N 1
ATOM 1710 C CA . CYS A 1 219 ? -2.587 -7.490 3.131 1.00 97.56 219 CYS A CA 1
ATOM 1711 C C . CYS A 1 219 ? -1.415 -8.484 3.116 1.00 97.56 219 CYS A C 1
ATOM 1713 O O . CYS A 1 219 ? -0.782 -8.686 2.080 1.00 97.56 219 CYS A O 1
ATOM 1715 N N . CYS A 1 220 ? -1.164 -9.163 4.239 1.00 97.06 220 CYS A N 1
ATOM 1716 C CA . CYS A 1 220 ? -0.098 -10.152 4.364 1.00 97.06 220 CYS A CA 1
ATOM 1717 C C . CYS A 1 220 ? -0.301 -11.344 3.418 1.00 97.06 220 CYS A C 1
ATOM 1719 O O . CYS A 1 220 ? 0.642 -11.727 2.729 1.00 97.06 220 CYS A O 1
ATOM 1721 N N . LEU A 1 221 ? -1.524 -11.873 3.309 1.00 97.94 221 LEU A N 1
ATOM 1722 C CA . LEU A 1 221 ? -1.854 -12.956 2.378 1.00 97.94 221 LEU A CA 1
ATOM 1723 C C . LEU A 1 221 ? -1.657 -12.544 0.918 1.00 97.94 221 LEU A C 1
ATOM 1725 O O . LEU A 1 221 ? -1.084 -13.308 0.145 1.00 97.94 221 LEU A O 1
ATOM 1729 N N . ALA A 1 222 ? -2.093 -11.341 0.535 1.00 98.12 222 ALA A N 1
ATOM 1730 C CA . ALA A 1 222 ? -1.930 -10.853 -0.831 1.00 98.12 222 ALA A CA 1
ATOM 1731 C C . ALA A 1 222 ? -0.446 -10.720 -1.205 1.00 98.12 222 ALA A C 1
ATOM 1733 O O . ALA A 1 222 ? -0.042 -11.151 -2.288 1.00 98.12 222 ALA A O 1
ATOM 1734 N N . ILE A 1 223 ? 0.370 -10.176 -0.297 1.00 97.75 223 ILE A N 1
ATOM 1735 C CA . ILE A 1 223 ? 1.813 -10.024 -0.506 1.00 97.75 223 ILE A CA 1
ATOM 1736 C C . ILE A 1 223 ? 2.506 -11.383 -0.519 1.00 97.75 223 ILE A C 1
ATOM 1738 O O . ILE A 1 223 ? 3.274 -11.645 -1.435 1.00 97.75 223 ILE A O 1
ATOM 1742 N N . LEU A 1 224 ? 2.208 -12.280 0.425 1.00 97.88 224 LEU A N 1
ATOM 1743 C CA . LEU A 1 224 ? 2.764 -13.634 0.419 1.00 97.88 224 LEU A CA 1
ATOM 1744 C C . LEU A 1 224 ? 2.393 -14.383 -0.868 1.00 97.88 224 LEU A C 1
ATOM 1746 O O . LEU A 1 224 ? 3.252 -15.015 -1.475 1.00 97.88 224 LEU A O 1
ATOM 1750 N N . GLY A 1 225 ? 1.152 -14.246 -1.340 1.00 97.75 225 GLY A N 1
ATOM 1751 C CA . GLY A 1 225 ? 0.727 -14.777 -2.634 1.00 97.75 225 GLY A CA 1
ATOM 1752 C C . GLY A 1 225 ? 1.547 -14.214 -3.797 1.00 97.75 225 GLY A C 1
ATOM 1753 O O . GLY A 1 225 ? 1.983 -14.970 -4.659 1.00 97.75 225 GLY A O 1
ATOM 1754 N N . ALA A 1 226 ? 1.839 -12.910 -3.791 1.00 97.38 226 ALA A N 1
ATOM 1755 C CA . ALA A 1 226 ? 2.692 -12.276 -4.796 1.00 97.38 226 ALA A CA 1
ATOM 1756 C C . ALA A 1 226 ? 4.160 -12.735 -4.717 1.00 97.38 226 ALA A C 1
ATOM 1758 O O . ALA A 1 226 ? 4.815 -12.851 -5.752 1.00 97.38 226 ALA A O 1
ATOM 1759 N N . GLN A 1 227 ? 4.676 -12.991 -3.511 1.00 96.25 227 GLN A N 1
ATOM 1760 C CA . GLN A 1 227 ? 6.021 -13.531 -3.267 1.00 96.25 227 GLN A CA 1
ATOM 1761 C C . GLN A 1 227 ? 6.134 -14.976 -3.770 1.00 96.25 227 GLN A C 1
ATOM 1763 O O . GLN A 1 227 ? 7.084 -15.317 -4.457 1.00 96.25 227 GLN A O 1
ATOM 1768 N N . LEU A 1 228 ? 5.140 -15.824 -3.498 1.00 96.69 228 LEU A N 1
ATOM 1769 C CA . LEU A 1 228 ? 5.121 -17.198 -4.008 1.00 96.69 228 LEU A CA 1
ATOM 1770 C C . LEU A 1 228 ? 4.946 -17.233 -5.529 1.00 96.69 228 LEU A C 1
ATOM 1772 O O . LEU A 1 228 ? 5.618 -18.000 -6.210 1.00 96.69 228 LEU A O 1
ATOM 1776 N N . TRP A 1 229 ? 4.082 -16.373 -6.069 1.00 95.94 229 TRP A N 1
ATOM 1777 C CA . TRP A 1 229 ? 3.885 -16.250 -7.512 1.00 95.94 229 TRP A CA 1
ATOM 1778 C C . TRP A 1 229 ? 5.148 -15.783 -8.240 1.00 95.94 229 TRP A C 1
ATOM 1780 O O . TRP A 1 229 ? 5.394 -16.212 -9.359 1.00 95.94 229 TRP A O 1
ATOM 1790 N N . SER A 1 230 ? 5.980 -14.943 -7.618 1.00 94.44 230 SER A N 1
ATOM 1791 C CA . SER A 1 230 ? 7.225 -14.460 -8.232 1.00 94.44 230 SER A CA 1
ATOM 1792 C C . SER A 1 230 ? 8.140 -15.615 -8.676 1.00 94.44 230 SER A C 1
ATOM 1794 O O . SER A 1 230 ? 8.841 -15.500 -9.679 1.00 94.44 230 SER A O 1
ATOM 1796 N N . GLN A 1 231 ? 8.065 -16.757 -7.981 1.00 93.81 231 GLN A N 1
ATOM 1797 C CA . GLN A 1 231 ? 8.858 -17.957 -8.249 1.00 93.81 231 GLN A CA 1
ATOM 1798 C C . GLN A 1 231 ? 8.488 -18.671 -9.553 1.00 93.81 231 GLN A C 1
ATOM 1800 O O . GLN A 1 231 ? 9.188 -19.596 -9.951 1.00 93.81 231 GLN A O 1
ATOM 1805 N N . THR A 1 232 ? 7.422 -18.255 -10.245 1.00 91.81 232 THR A N 1
ATOM 1806 C CA . THR A 1 232 ? 7.069 -18.812 -11.559 1.00 91.81 232 THR A CA 1
ATOM 1807 C C . THR A 1 232 ? 7.883 -18.218 -12.712 1.00 91.81 232 THR A C 1
ATOM 1809 O O . THR A 1 232 ? 7.659 -18.608 -13.854 1.00 91.81 232 THR A O 1
ATOM 1812 N N . TYR A 1 233 ? 8.789 -17.267 -12.450 1.00 87.69 233 TYR A N 1
ATOM 1813 C CA . TYR A 1 233 ? 9.630 -16.622 -13.464 1.00 87.69 233 TYR A CA 1
ATOM 1814 C C . TYR A 1 233 ? 11.114 -16.722 -13.120 1.00 87.69 233 TYR A C 1
ATOM 1816 O O . TYR A 1 233 ? 11.510 -16.567 -11.966 1.00 87.69 233 TYR A O 1
ATOM 1824 N N . GLU A 1 234 ? 11.950 -16.851 -14.148 1.00 89.81 234 GLU A N 1
ATOM 1825 C CA . GLU A 1 234 ? 13.412 -16.991 -14.041 1.00 89.81 234 GLU A CA 1
ATOM 1826 C C . GLU A 1 234 ? 14.146 -15.672 -13.708 1.00 89.81 234 GLU A C 1
ATOM 1828 O O . GLU A 1 234 ? 15.331 -15.516 -13.979 1.00 89.81 234 GLU A O 1
ATOM 1833 N N . HIS A 1 235 ? 13.455 -14.692 -13.118 1.00 93.50 235 HIS A N 1
ATOM 1834 C CA . HIS A 1 235 ? 14.032 -13.393 -12.735 1.00 93.50 235 HIS A CA 1
ATOM 1835 C C . HIS A 1 235 ? 14.414 -13.322 -11.253 1.00 93.50 235 HIS A C 1
ATOM 1837 O O . HIS A 1 235 ? 14.936 -12.304 -10.796 1.00 93.50 235 HIS A O 1
ATOM 1843 N N . TRP A 1 236 ? 14.155 -14.388 -10.496 1.00 94.44 236 TRP A N 1
ATOM 1844 C CA . TRP A 1 236 ? 14.393 -14.462 -9.059 1.00 94.44 236 TRP A CA 1
ATOM 1845 C C . TRP A 1 236 ? 15.449 -15.511 -8.738 1.00 94.44 236 TRP A C 1
ATOM 1847 O O . TRP A 1 236 ? 15.459 -16.605 -9.295 1.00 94.44 236 TRP A O 1
ATOM 1857 N N . SER A 1 237 ? 16.345 -15.172 -7.818 1.00 94.00 237 SER A N 1
ATOM 1858 C CA . SER A 1 237 ? 17.354 -16.090 -7.305 1.00 94.00 237 SER A CA 1
ATOM 1859 C C . SER A 1 237 ? 16.822 -16.861 -6.092 1.00 94.00 237 SER A C 1
ATOM 1861 O O . SER A 1 237 ? 15.829 -16.480 -5.466 1.00 94.00 237 SER A O 1
ATOM 1863 N N . GLY A 1 238 ? 17.557 -17.894 -5.669 1.00 90.94 238 GLY A N 1
ATOM 1864 C CA . GLY A 1 238 ? 17.269 -18.608 -4.420 1.00 90.94 238 GLY A CA 1
ATOM 1865 C C . GLY A 1 238 ? 17.296 -17.722 -3.162 1.00 90.94 238 GLY A C 1
ATOM 1866 O O . GLY A 1 238 ? 16.709 -18.087 -2.148 1.00 90.94 238 GLY A O 1
ATOM 1867 N N . ASN A 1 239 ? 17.899 -16.529 -3.205 1.00 93.31 239 ASN A N 1
ATOM 1868 C CA . ASN A 1 239 ? 17.884 -15.612 -2.059 1.00 93.31 239 ASN A CA 1
ATOM 1869 C C . ASN A 1 239 ? 16.522 -14.933 -1.857 1.00 93.31 239 ASN A C 1
ATOM 1871 O O . ASN A 1 239 ? 16.287 -14.361 -0.791 1.00 93.31 239 ASN A O 1
ATOM 1875 N N . HIS A 1 240 ? 15.605 -15.010 -2.828 1.00 93.44 240 HIS A N 1
ATOM 1876 C CA . HIS A 1 240 ? 14.252 -14.471 -2.678 1.00 93.44 240 HIS A CA 1
ATOM 1877 C C . HIS A 1 240 ? 13.469 -15.110 -1.519 1.00 93.44 240 HIS A C 1
ATOM 1879 O O . HIS A 1 240 ? 12.582 -14.489 -0.931 1.00 93.44 240 HIS A O 1
ATOM 1885 N N . TRP A 1 241 ? 13.855 -16.322 -1.106 1.00 93.94 241 TRP A N 1
ATOM 1886 C CA . TRP A 1 241 ? 13.284 -16.995 0.060 1.00 93.94 241 TRP A CA 1
ATOM 1887 C C . TRP A 1 241 ? 13.441 -16.209 1.367 1.00 93.94 241 TRP A C 1
ATOM 1889 O O . TRP A 1 241 ? 12.653 -16.420 2.289 1.00 93.94 241 TRP A O 1
ATOM 1899 N N . ILE A 1 242 ? 14.378 -15.257 1.448 1.00 92.56 242 ILE A N 1
ATOM 1900 C CA . ILE A 1 242 ? 14.473 -14.312 2.572 1.00 92.56 242 ILE A CA 1
ATOM 1901 C C . ILE A 1 242 ? 13.209 -13.440 2.642 1.00 92.56 242 ILE A C 1
ATOM 1903 O O . ILE A 1 242 ? 12.591 -13.330 3.703 1.00 92.56 242 ILE A O 1
ATOM 1907 N N . GLY A 1 243 ? 12.787 -12.868 1.509 1.00 91.06 243 GLY A N 1
ATOM 1908 C CA . GLY A 1 243 ? 11.556 -12.080 1.401 1.00 91.06 243 GLY A CA 1
ATOM 1909 C C . GLY A 1 243 ? 10.307 -12.915 1.691 1.00 91.06 243 GLY A C 1
ATOM 1910 O O . GLY A 1 243 ? 9.467 -12.509 2.500 1.00 91.06 243 GLY A O 1
ATOM 1911 N N . ILE A 1 244 ? 10.228 -14.123 1.119 1.00 95.69 244 ILE A N 1
ATOM 1912 C CA . ILE A 1 244 ? 9.136 -15.076 1.389 1.00 95.69 244 ILE A CA 1
ATOM 1913 C C . ILE A 1 244 ? 9.062 -15.405 2.885 1.00 95.69 244 ILE A C 1
ATOM 1915 O O . ILE A 1 244 ? 7.974 -15.387 3.461 1.00 95.69 244 ILE A O 1
ATOM 1919 N N . SER A 1 245 ? 10.195 -15.661 3.543 1.00 95.31 245 SER A N 1
ATOM 1920 C CA . SER A 1 245 ? 10.243 -16.002 4.973 1.00 95.31 245 SER A CA 1
ATOM 1921 C C . SER A 1 245 ? 9.769 -14.849 5.859 1.00 95.31 245 SER A C 1
ATOM 1923 O O . SER A 1 245 ? 9.002 -15.069 6.803 1.00 95.31 245 SER A O 1
ATOM 1925 N N . LEU A 1 246 ? 10.160 -13.612 5.535 1.00 93.44 246 LEU A N 1
ATOM 1926 C CA . LEU A 1 246 ? 9.710 -12.412 6.245 1.00 93.44 246 LEU A CA 1
ATOM 1927 C C . LEU A 1 246 ? 8.183 -12.263 6.172 1.00 93.44 246 LEU A C 1
ATOM 1929 O O . LEU A 1 246 ? 7.519 -12.135 7.203 1.00 93.44 246 LEU A O 1
ATOM 1933 N N . PHE A 1 247 ? 7.610 -12.326 4.967 1.00 94.06 247 PHE A N 1
ATOM 1934 C CA . PHE A 1 247 ? 6.163 -12.179 4.790 1.00 94.06 247 PHE A CA 1
ATOM 1935 C C . PHE A 1 247 ? 5.373 -13.395 5.276 1.00 94.06 247 PHE A C 1
ATOM 1937 O O . PHE A 1 247 ? 4.255 -13.226 5.762 1.00 94.06 247 PHE A O 1
ATOM 1944 N N . SER A 1 248 ? 5.954 -14.596 5.252 1.00 96.25 248 SER A N 1
ATOM 1945 C CA . SER A 1 248 ? 5.372 -15.783 5.892 1.00 96.25 248 SER A CA 1
ATOM 1946 C C . SER A 1 248 ? 5.267 -15.590 7.401 1.00 96.25 248 SER A C 1
ATOM 1948 O O . SER A 1 248 ? 4.200 -15.794 7.978 1.00 96.25 248 SER A O 1
ATOM 1950 N N . THR A 1 249 ? 6.339 -15.108 8.035 1.00 94.94 249 THR A N 1
ATOM 1951 C CA . THR A 1 249 ? 6.364 -14.817 9.476 1.00 94.94 249 THR A CA 1
ATOM 1952 C C . THR A 1 249 ? 5.311 -13.777 9.845 1.00 94.94 249 THR A C 1
ATOM 1954 O O . THR A 1 249 ? 4.518 -13.995 10.760 1.00 94.94 249 THR A O 1
ATOM 1957 N N . TRP A 1 250 ? 5.241 -12.669 9.102 1.00 94.75 250 TRP A N 1
ATOM 1958 C CA . TRP A 1 250 ? 4.250 -11.625 9.369 1.00 94.75 250 TRP A CA 1
ATOM 1959 C C . TRP A 1 250 ? 2.812 -12.120 9.144 1.00 94.75 250 TRP A C 1
ATOM 1961 O O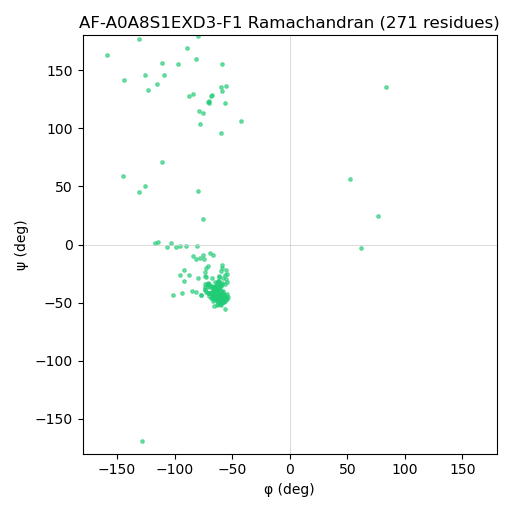 . TRP A 1 250 ? 1.928 -11.837 9.954 1.00 94.75 250 TRP A O 1
ATOM 1971 N N . THR A 1 251 ? 2.588 -12.944 8.115 1.00 96.00 251 THR A N 1
ATOM 1972 C CA . THR A 1 251 ? 1.293 -13.597 7.869 1.00 96.00 251 THR A CA 1
ATOM 1973 C C . THR A 1 251 ? 0.893 -14.480 9.049 1.00 96.00 251 THR A C 1
ATOM 1975 O O . THR A 1 251 ? -0.204 -14.318 9.581 1.00 96.00 251 THR A O 1
ATOM 1978 N N . ILE A 1 252 ? 1.788 -15.354 9.522 1.00 95.25 252 ILE A N 1
ATOM 1979 C CA . ILE A 1 252 ? 1.541 -16.230 10.678 1.00 95.25 252 ILE A CA 1
ATOM 1980 C C . ILE A 1 252 ? 1.203 -15.404 11.924 1.00 95.25 252 ILE A C 1
ATOM 1982 O O . ILE A 1 252 ? 0.215 -15.699 12.593 1.00 95.25 252 ILE A O 1
ATOM 1986 N N . ILE A 1 253 ? 1.955 -14.335 12.209 1.00 92.19 253 ILE A N 1
ATOM 1987 C CA . ILE A 1 253 ? 1.676 -13.443 13.345 1.00 92.19 253 ILE A CA 1
ATOM 1988 C C . ILE A 1 253 ? 0.275 -12.824 13.224 1.00 92.19 253 ILE A C 1
ATOM 1990 O O . ILE A 1 253 ? -0.481 -12.831 14.197 1.00 92.19 253 ILE A O 1
ATOM 1994 N N . SER A 1 254 ? -0.112 -12.337 12.040 1.00 93.56 254 SER A N 1
ATOM 1995 C CA . SER A 1 254 ? -1.444 -11.751 11.825 1.00 93.56 254 SER A CA 1
ATOM 1996 C C . SER A 1 254 ? -2.580 -12.774 11.983 1.00 93.56 254 SER A C 1
ATOM 1998 O O . SER A 1 254 ? -3.621 -12.460 12.562 1.00 93.56 254 SER A O 1
ATOM 2000 N N . LEU A 1 255 ? -2.365 -14.025 11.559 1.00 94.06 255 LEU A N 1
ATOM 2001 C CA . LEU A 1 255 ? -3.320 -15.124 11.730 1.00 94.06 255 LEU A CA 1
ATOM 2002 C C . LEU A 1 255 ? -3.449 -15.553 13.195 1.00 94.06 255 LEU A C 1
ATOM 2004 O O . LEU A 1 255 ? -4.569 -15.713 13.682 1.00 94.06 255 LEU A O 1
ATOM 2008 N N . ILE A 1 256 ? -2.329 -15.683 13.918 1.00 90.38 256 ILE A N 1
ATOM 2009 C CA . ILE A 1 256 ? -2.325 -15.934 15.369 1.00 90.38 256 ILE A CA 1
ATOM 2010 C C . ILE A 1 256 ? -3.109 -14.834 16.075 1.00 90.38 256 ILE A C 1
ATOM 2012 O O . ILE A 1 256 ? -3.932 -15.116 16.949 1.00 90.38 256 ILE A O 1
ATOM 2016 N N . TYR A 1 257 ? -2.898 -13.583 15.667 1.00 86.62 257 TYR A N 1
ATOM 2017 C CA . TYR A 1 257 ? -3.614 -12.467 16.251 1.00 86.62 257 TYR A CA 1
ATOM 2018 C C . TYR A 1 257 ? -5.126 -12.570 16.008 1.00 86.62 257 TYR A C 1
ATOM 2020 O O . TYR A 1 257 ? -5.928 -12.491 16.946 1.00 86.62 257 TYR A O 1
ATOM 2028 N N . ARG A 1 258 ? -5.534 -12.826 14.763 1.00 91.81 258 ARG A N 1
ATOM 2029 C CA . ARG A 1 258 ? -6.947 -12.998 14.418 1.00 91.81 258 ARG A CA 1
ATOM 2030 C C . ARG A 1 258 ? -7.594 -14.151 15.184 1.00 91.81 258 ARG A C 1
ATOM 2032 O O . ARG A 1 258 ? -8.731 -14.024 15.651 1.00 91.81 258 ARG A O 1
ATOM 2039 N N . PHE A 1 259 ? -6.874 -15.258 15.340 1.00 90.56 259 PHE A N 1
ATOM 2040 C CA . PHE A 1 259 ? -7.318 -16.4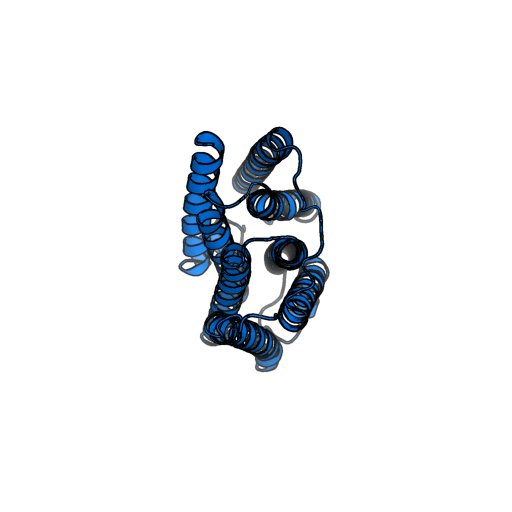09 16.118 1.00 90.56 259 PHE A CA 1
ATOM 2041 C C . PHE A 1 259 ? -7.508 -16.050 17.597 1.00 90.56 259 PHE A C 1
ATOM 2043 O O . PHE A 1 259 ? -8.583 -16.294 18.145 1.00 90.56 259 PHE A O 1
ATOM 2050 N N . TYR A 1 260 ? -6.525 -15.388 18.217 1.00 87.31 260 TYR A N 1
ATOM 2051 C CA . TYR A 1 260 ? -6.600 -14.942 19.611 1.00 87.31 260 TYR A CA 1
ATOM 2052 C C . TYR A 1 260 ? -7.830 -14.068 19.877 1.00 87.31 260 TYR A C 1
ATOM 2054 O O . TYR A 1 260 ? -8.562 -14.303 20.844 1.00 87.31 260 TYR A O 1
ATOM 2062 N N . LEU A 1 261 ? -8.099 -13.085 19.010 1.00 83.88 261 LEU A N 1
ATOM 2063 C CA . LEU A 1 261 ? -9.290 -12.252 19.154 1.00 83.88 261 LEU A CA 1
ATOM 2064 C C . LEU A 1 261 ? -10.561 -13.117 19.095 1.00 83.88 261 LEU A C 1
ATOM 2066 O O . LEU A 1 261 ? -11.386 -13.056 20.004 1.00 83.88 261 LEU A O 1
ATOM 2070 N N . THR A 1 262 ? -10.670 -14.007 18.105 1.00 86.81 262 THR A N 1
ATOM 2071 C CA . THR A 1 262 ? -11.834 -14.903 17.946 1.00 86.81 262 THR A CA 1
ATOM 2072 C C . THR A 1 262 ? -12.126 -15.721 19.202 1.00 86.81 262 THR A C 1
ATOM 2074 O O . THR A 1 262 ? -13.272 -15.774 19.646 1.00 86.81 262 THR A O 1
ATOM 2077 N N . VAL A 1 263 ? -11.095 -16.332 19.792 1.00 86.12 263 VAL A N 1
ATOM 2078 C CA . VAL A 1 263 ? -11.241 -17.166 20.994 1.00 86.12 263 VAL A CA 1
ATOM 2079 C C . VAL A 1 263 ? -11.646 -16.320 22.202 1.00 86.12 263 VAL A C 1
ATOM 2081 O O . VAL A 1 263 ? -12.550 -16.694 22.946 1.00 86.12 263 VAL A O 1
ATOM 2084 N N . THR A 1 264 ? -11.041 -15.143 22.374 1.00 79.31 264 THR A N 1
ATOM 2085 C CA . THR A 1 264 ? -11.330 -14.261 23.520 1.00 79.31 264 THR A CA 1
ATOM 2086 C C . THR A 1 264 ? -12.688 -13.561 23.436 1.00 79.31 264 THR A C 1
ATOM 2088 O O . THR A 1 264 ? -13.241 -13.180 24.469 1.00 79.31 264 THR A O 1
ATOM 2091 N N . ARG A 1 265 ? -13.289 -13.460 22.242 1.00 71.88 265 ARG A N 1
ATOM 2092 C CA . ARG A 1 265 ? -14.678 -12.995 22.051 1.00 71.88 265 ARG A CA 1
ATOM 2093 C C . ARG A 1 265 ? -15.705 -13.912 22.713 1.00 71.88 265 ARG A C 1
ATOM 2095 O O . ARG A 1 265 ? -16.746 -13.433 23.153 1.00 71.88 265 ARG A O 1
ATOM 2102 N N . GLY A 1 266 ? -15.427 -15.217 22.736 1.00 54.38 266 GLY A N 1
ATOM 2103 C CA . GLY A 1 266 ? -16.347 -16.251 23.212 1.00 54.38 266 GLY A CA 1
ATOM 2104 C C . GLY A 1 266 ? -16.375 -16.425 24.729 1.00 54.38 266 GLY A C 1
ATOM 2105 O O . GLY A 1 266 ? -17.280 -17.077 25.241 1.00 54.38 266 GLY A O 1
ATOM 2106 N N . THR A 1 267 ? -15.421 -15.848 25.463 1.00 50.41 267 THR A N 1
ATOM 2107 C CA . THR A 1 267 ? -15.400 -15.902 26.929 1.00 50.41 267 THR A CA 1
ATOM 2108 C C . THR A 1 267 ? -16.449 -14.949 27.511 1.00 50.41 267 THR A C 1
ATOM 2110 O O . THR A 1 267 ? -16.290 -13.731 27.388 1.00 50.41 267 THR A O 1
ATOM 2113 N N . PRO A 1 268 ? -17.514 -15.448 28.172 1.00 43.75 268 PRO A N 1
ATOM 2114 C CA . PRO A 1 268 ? -18.450 -14.582 28.871 1.00 43.75 268 PRO A CA 1
ATOM 2115 C C . PRO A 1 268 ? -17.679 -13.812 29.941 1.00 43.75 268 PRO A C 1
ATOM 2117 O O . PRO A 1 268 ? -16.884 -14.404 30.675 1.00 43.75 268 PRO A O 1
ATOM 2120 N N . LYS A 1 269 ? -17.929 -12.503 30.072 1.00 47.19 269 LYS A N 1
ATOM 2121 C CA . LYS A 1 269 ? -17.518 -11.761 31.269 1.00 47.19 269 LYS A CA 1
ATOM 2122 C C . LYS A 1 269 ? -18.216 -12.429 32.456 1.00 47.19 269 LYS A C 1
ATOM 2124 O O . LYS A 1 269 ? -19.387 -12.152 32.706 1.00 47.19 269 LYS A O 1
ATOM 2129 N N . SER A 1 270 ? -17.541 -13.340 33.165 1.00 40.28 270 SER A N 1
ATOM 2130 C CA . SER A 1 270 ? -18.051 -13.813 34.449 1.00 40.28 270 SER A CA 1
ATOM 2131 C C . SER A 1 270 ? -18.234 -12.566 35.302 1.00 40.28 270 SER A C 1
ATOM 2133 O O . SER A 1 270 ? -17.279 -11.798 35.458 1.00 40.28 270 SER A O 1
ATOM 2135 N N . LYS A 1 271 ? -19.462 -12.338 35.771 1.00 42.12 271 LYS A N 1
ATOM 2136 C CA . LYS A 1 271 ? -19.831 -11.235 36.658 1.00 42.12 271 LYS A CA 1
ATOM 2137 C C . LYS A 1 271 ? -18.751 -11.085 37.733 1.00 42.12 271 LYS A C 1
ATOM 2139 O O . LYS A 1 271 ? -18.627 -11.942 38.602 1.00 42.12 271 LYS A O 1
ATOM 2144 N N . ARG A 1 272 ? -17.926 -10.041 37.625 1.00 38.41 272 ARG A N 1
ATOM 2145 C CA . ARG A 1 272 ? -17.105 -9.591 38.745 1.00 38.41 272 ARG A CA 1
ATOM 2146 C C . ARG A 1 272 ? -18.056 -8.809 39.638 1.00 38.41 272 ARG A C 1
ATOM 2148 O O . ARG A 1 272 ? -18.501 -7.734 39.239 1.00 38.41 272 ARG A O 1
ATOM 2155 N N . ASN A 1 273 ? -18.443 -9.458 40.734 1.00 35.84 273 ASN A N 1
ATOM 2156 C CA . ASN A 1 273 ? -19.066 -8.833 41.896 1.00 35.84 273 ASN A CA 1
ATOM 2157 C C . ASN A 1 273 ? -18.115 -7.805 42.509 1.00 35.84 273 ASN A C 1
ATOM 2159 O O . ASN A 1 273 ? -16.888 -8.059 42.457 1.00 35.84 273 ASN A O 1
#

Radius of gyration: 19.15 Å; Cα contacts (8 Å, |Δi|>4): 354; chains: 1; bounding box: 46×38×63 Å

Nearest PDB structures (foldseek):
  8qae-assembly1_A  TM=3.226E-01  e=2.824E+00  synthetic construct
  3wdo-assembly1_A  TM=2.638E-01  e=3.097E+00  Escherichia coli
  8sbe-assembly1_A  TM=2.245E-01  e=3.903E+00  Rattus norvegicus

InterPro domains:
  IPR059336 Domain of unknown function DUF8292 [PF26941] (9-259)

pLDDT: mean 92.68, std 9.85, range [35.84, 98.62]

Foldseek 3Di:
DPPLLVVLLVQLVVLLVQLVCLQPPVQVVLVQFFPDHDDLLSSLLSLLLSLLSNLLSLLSN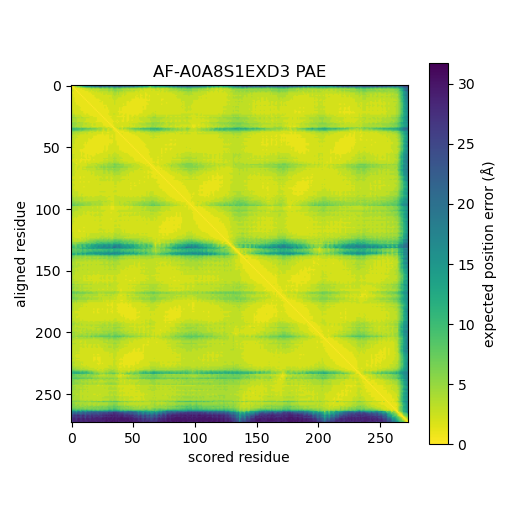VCSPPDLQLNLLNLLLLLQLLVLLLVLLVCCCVVPVRTGPPVSSVVSNVVSVVSNVVSVVVCVVSVNRLADDFDPPCVPLLVLLVVLLVLLLVQLVCLLPPQVVVCPQFWPDDDDVSSSSSSNSSSSSSNSLSSQSVSLRRDPDPVSVLSNLSSQLSSLVSSLVSLVVSVVDPTGDPVSVVVNVSSVVSNVSSVVSNVVSVVVVPDPPPDPD

Organism: NCBI:txid2654633

Mean predicted aligned error: 4.33 Å

Secondary structure (DSSP, 8-state):
-HHHHHHHHHHHHHHHHHHHHHHH-HHHHHHHHSSS---HHHHHHHHHHHHHHHHHHHHHHHHTTS-HHHHHHHHHHHHHHHHHHHHHHHHHHHH-TTSS-HHHHHHHHHHHHHHHHHHHHHHHHTT----SS---S-HHHHHHHHHHHHHHHHHHHHHHH-HHHHHTTTBSSPP-HHHHHHHHHHHHHHHHHHHHHHHHTT---HHHHHHHHHHHHHHHHHHHHHHHHHTTSTTB-GGGHHHHHHHHHHHHHHHHHHHHHHHHHTS------